Protein AF-A0A4Y2WTW5-F1 (afdb_monomer)

Mean predicted aligned error: 14.4 Å

Sequence (200 aa):
MDKQLNFRAHISQVKEKYNKAFRAQYSLICRNSSLNLNNKVLIYLAYLRPILTYASPIWAFTARSNLGSIQVLENNTLRMIANARWYHRNIDIRNALNLPSLPHFIQKLAKNFYGKLPDINNPELAKIPVYDHNDKQNPFSSLTVVMEDVEEAAERARLSANNDSAMGDIEPHTRPAVPGRTCEHRIEKVRLESEMSNPV

Nearest PDB structures (foldseek):
  5a6b-assembly1_A  TM=2.467E-01  e=9.495E+00  Streptococcus pneumoniae TIGR4

pLDDT: mean 74.69, std 19.69, range [35.78, 97.0]

Radius of gyration: 21.64 Å; Cα contacts (8 Å, |Δi|>4): 114; chains: 1; bounding box: 41×34×76 Å

Foldseek 3Di:
DPPVLQCPVVLVVLVVVLVVQCVVCVQCQALPRPDFLLVNVVCCVVPRLCSLQVCLLVCQLHDLVSVVVSLVVVLVSLCRSLVHDPPDDSVNSCVLNVHDRSLVVSVVVNCVVLVCLVVDPDPVSVPDDGDDLCPPSRSSNVVCVVVVVVVVVVVVVVVVVVPVPDDDDDDDDDDDDDDDDDPVVVSVVSVVVSVVPDDD

Secondary structure (DSSP, 8-state):
--TT---HHHHHHHHHHHHHHHHHTHHHHSTT--S-HHHHHHHIIIIIHHHHHTTTTTTTTS-HHHHHHHHHHHHHHHHHHTT--TTS-HHHHHHHTT---HHHHHHHHHHHHHHTSTTS--TTGGGSPP--TT-TT-TTHHHHHHHHHHHHHHHHHHHHHHHTT----------PPPS---HHHHHHHHHHHHHTT---

Structure (mmCIF, N/CA/C/O backbone):
data_AF-A0A4Y2WTW5-F1
#
_entry.id   AF-A0A4Y2WTW5-F1
#
loop_
_atom_site.group_PDB
_atom_site.id
_atom_site.type_symbol
_atom_site.label_atom_id
_atom_site.label_alt_id
_atom_site.label_comp_id
_atom_site.label_asym_id
_atom_site.label_entity_id
_atom_site.label_seq_id
_atom_site.pdbx_PDB_ins_code
_atom_site.Cartn_x
_atom_site.Cartn_y
_atom_site.Cartn_z
_atom_site.occupancy
_atom_site.B_iso_or_equiv
_atom_site.auth_seq_id
_atom_site.auth_comp_id
_atom_site.auth_asym_id
_atom_site.auth_atom_id
_atom_site.pdbx_PDB_model_num
ATOM 1 N N . MET A 1 1 ? -5.990 8.809 23.681 1.00 51.88 1 MET A N 1
ATOM 2 C CA . MET A 1 1 ? -6.755 8.106 22.628 1.00 51.88 1 MET A CA 1
ATOM 3 C C . MET A 1 1 ? -7.265 9.134 21.628 1.00 51.88 1 MET A C 1
ATOM 5 O O . MET A 1 1 ? -7.566 10.250 22.038 1.00 51.88 1 MET A O 1
ATOM 9 N N . ASP A 1 2 ? -7.265 8.804 20.336 1.00 56.50 2 ASP A N 1
ATOM 10 C CA . ASP A 1 2 ? -7.634 9.724 19.250 1.00 56.50 2 ASP A CA 1
ATOM 11 C C . ASP A 1 2 ? -9.153 9.981 19.288 1.00 56.50 2 ASP A C 1
ATOM 13 O O . ASP A 1 2 ? -9.936 9.065 19.051 1.00 56.50 2 ASP A O 1
ATOM 17 N N . LYS A 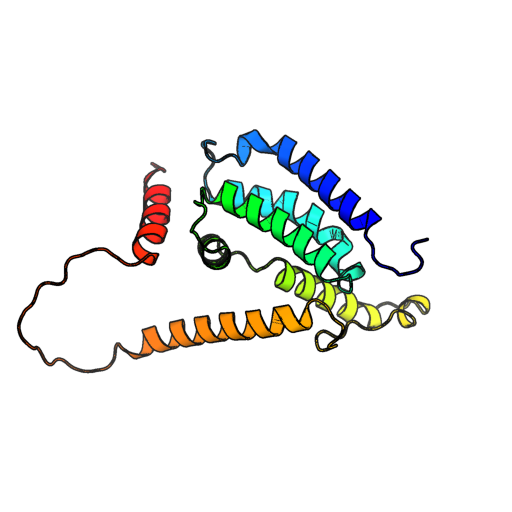1 3 ? -9.581 11.201 19.651 1.00 58.44 3 LYS A N 1
ATOM 18 C CA . LYS A 1 3 ? -10.994 11.519 19.964 1.00 58.44 3 LYS A CA 1
ATOM 19 C C . LYS A 1 3 ? -11.946 11.362 18.774 1.00 58.44 3 LYS A C 1
ATOM 21 O O . LYS A 1 3 ? -13.144 11.235 18.975 1.00 58.44 3 LYS A O 1
ATOM 26 N N . GLN A 1 4 ? -11.414 11.400 17.554 1.00 64.19 4 GLN A N 1
ATOM 27 C CA . GLN A 1 4 ? -12.187 11.347 16.310 1.00 64.19 4 GLN A CA 1
ATOM 28 C C . GL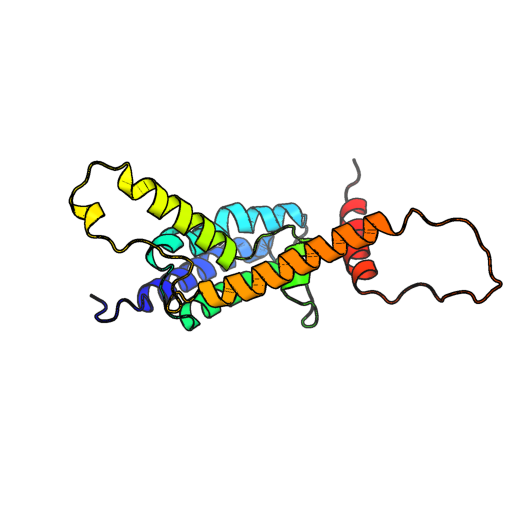N A 1 4 ? -11.940 10.063 15.507 1.00 64.19 4 GLN A C 1
ATOM 30 O O . GLN A 1 4 ? -12.389 9.972 14.372 1.00 64.19 4 GLN A O 1
ATOM 35 N N . LEU A 1 5 ? -11.198 9.094 16.065 1.00 68.00 5 LEU A N 1
ATOM 36 C CA . LEU A 1 5 ? -10.884 7.821 15.406 1.00 68.00 5 LEU A CA 1
ATOM 37 C C . LEU A 1 5 ? -10.348 7.997 13.966 1.00 68.00 5 LEU A C 1
ATOM 39 O O . LEU A 1 5 ? -10.605 7.196 13.075 1.00 68.00 5 LEU A O 1
ATOM 43 N N . ASN A 1 6 ? -9.579 9.063 13.722 1.00 72.19 6 ASN A N 1
ATOM 44 C CA . ASN A 1 6 ? -9.061 9.380 12.389 1.00 72.19 6 ASN A CA 1
ATOM 45 C C . ASN A 1 6 ? -7.858 8.506 12.001 1.00 72.19 6 ASN A C 1
ATOM 47 O O . ASN A 1 6 ? -7.392 8.579 10.865 1.00 72.19 6 ASN A O 1
ATOM 51 N N . PHE A 1 7 ? -7.313 7.724 12.942 1.00 80.38 7 PHE A N 1
ATOM 52 C CA . PHE A 1 7 ? -6.151 6.842 12.780 1.00 80.38 7 PHE A CA 1
ATOM 53 C C . PHE A 1 7 ? -4.907 7.527 12.183 1.00 80.38 7 PHE A C 1
ATOM 55 O O . PHE A 1 7 ? -3.978 6.853 11.744 1.00 80.38 7 PHE A O 1
ATOM 62 N N . ARG A 1 8 ? -4.825 8.865 12.191 1.00 85.12 8 ARG A N 1
ATOM 63 C CA . ARG A 1 8 ? -3.779 9.615 11.473 1.00 85.12 8 ARG A CA 1
ATOM 64 C C . ARG A 1 8 ? -2.379 9.241 11.952 1.00 85.12 8 ARG A C 1
ATOM 66 O O . ARG A 1 8 ? -1.490 9.003 11.140 1.00 85.12 8 ARG A O 1
ATOM 73 N N . ALA A 1 9 ? -2.194 9.154 13.269 1.00 88.00 9 ALA A N 1
ATOM 74 C CA . ALA A 1 9 ? -0.926 8.743 13.867 1.00 88.00 9 ALA A CA 1
ATOM 75 C C . ALA A 1 9 ? -0.546 7.308 13.466 1.00 88.00 9 ALA A C 1
ATOM 77 O O . ALA A 1 9 ? 0.601 7.054 13.103 1.00 88.00 9 ALA A O 1
ATOM 78 N N . HIS A 1 10 ? -1.519 6.393 13.462 1.00 87.62 10 HIS A N 1
ATOM 79 C CA . HIS A 1 10 ? -1.309 5.010 13.046 1.00 87.62 10 HIS A CA 1
ATOM 80 C C . HIS A 1 10 ? -0.913 4.917 11.568 1.00 87.62 10 HIS A C 1
ATOM 82 O O . HIS A 1 10 ? 0.082 4.277 11.239 1.00 87.62 10 HIS A O 1
ATOM 88 N N . ILE A 1 11 ? -1.627 5.612 10.679 1.00 89.06 11 ILE A N 1
ATOM 89 C CA . ILE A 1 11 ? -1.305 5.632 9.250 1.00 89.06 11 ILE A CA 1
ATOM 90 C C . ILE A 1 11 ? 0.089 6.217 9.015 1.00 89.06 11 ILE A C 1
ATOM 92 O O . ILE A 1 11 ? 0.867 5.642 8.258 1.00 89.06 11 ILE A O 1
ATOM 96 N N . SER A 1 12 ? 0.464 7.297 9.704 1.00 91.38 12 SER A N 1
ATOM 97 C CA . SER A 1 12 ? 1.829 7.832 9.632 1.00 91.38 12 SER A CA 1
ATOM 98 C C . SER A 1 12 ? 2.886 6.794 10.026 1.00 91.38 12 SER A C 1
ATOM 100 O O . SER A 1 12 ? 3.865 6.628 9.300 1.00 91.38 12 SER A O 1
ATOM 102 N N . GLN A 1 13 ? 2.664 6.040 11.107 1.00 92.31 13 GLN A N 1
ATOM 103 C CA . GLN A 1 13 ? 3.568 4.961 11.523 1.00 92.31 13 GLN A CA 1
ATOM 104 C C . GLN A 1 13 ? 3.638 3.827 10.491 1.00 92.31 13 GLN A C 1
ATOM 106 O O . GLN A 1 13 ? 4.722 3.316 10.211 1.00 92.31 13 GLN A O 1
ATOM 111 N N . VAL A 1 14 ? 2.506 3.435 9.896 1.00 92.62 14 VAL A N 1
ATOM 112 C CA . VAL A 1 14 ? 2.464 2.429 8.820 1.00 92.62 14 VAL A CA 1
ATOM 113 C C . VAL A 1 14 ? 3.291 2.893 7.622 1.00 92.62 14 VAL A C 1
ATOM 115 O O . VAL A 1 14 ? 4.116 2.135 7.115 1.00 92.62 14 VAL A O 1
ATOM 118 N N . LYS A 1 15 ? 3.139 4.155 7.208 1.00 94.06 15 LYS A N 1
ATOM 119 C CA . LYS A 1 15 ? 3.912 4.745 6.106 1.00 94.06 15 LYS A CA 1
ATOM 120 C C . LYS A 1 15 ? 5.408 4.778 6.411 1.00 94.06 15 LYS A C 1
ATOM 122 O O . LYS A 1 15 ? 6.220 4.505 5.532 1.00 94.06 15 LYS A O 1
ATOM 127 N N . GLU A 1 16 ? 5.789 5.116 7.637 1.00 95.81 16 GLU A N 1
ATOM 128 C CA . GLU A 1 16 ? 7.191 5.127 8.055 1.00 95.81 16 GLU A CA 1
ATOM 129 C C . GLU A 1 16 ? 7.801 3.720 8.024 1.00 95.81 16 GLU A C 1
ATOM 131 O O . GLU A 1 16 ? 8.845 3.513 7.400 1.00 95.81 16 GLU A O 1
ATOM 136 N N . LYS A 1 17 ? 7.108 2.736 8.612 1.00 96.06 17 LYS A N 1
ATOM 137 C CA . LYS A 1 17 ? 7.510 1.322 8.572 1.00 96.06 17 LYS A CA 1
ATOM 138 C C . LYS A 1 17 ? 7.639 0.821 7.139 1.00 96.06 17 LYS A C 1
ATOM 140 O O . LYS A 1 17 ? 8.644 0.198 6.803 1.00 96.06 17 LYS A O 1
ATOM 145 N N . TYR A 1 18 ? 6.666 1.149 6.292 1.00 96.38 18 TYR A N 1
ATOM 146 C CA . TYR A 1 18 ? 6.695 0.823 4.873 1.00 96.38 18 TYR A CA 1
ATOM 147 C C . TYR A 1 18 ? 7.920 1.414 4.183 1.00 96.38 18 TYR A C 1
ATOM 149 O O . TYR A 1 18 ? 8.655 0.692 3.526 1.00 96.38 18 TYR A O 1
ATOM 157 N N . ASN A 1 19 ? 8.187 2.709 4.363 1.00 95.75 19 ASN A N 1
ATOM 158 C CA . ASN A 1 19 ? 9.332 3.363 3.735 1.00 95.75 19 ASN A CA 1
ATOM 159 C C . ASN A 1 19 ? 10.666 2.783 4.215 1.00 95.75 19 ASN A C 1
ATOM 161 O O . ASN A 1 19 ? 11.596 2.660 3.422 1.00 95.75 19 ASN A O 1
ATOM 165 N N . LYS A 1 20 ? 10.773 2.405 5.493 1.00 97.00 20 LYS A N 1
ATOM 166 C CA . LYS A 1 20 ? 11.965 1.735 6.028 1.00 97.00 20 LYS A CA 1
ATOM 167 C C . LYS A 1 20 ? 12.167 0.360 5.384 1.00 97.00 20 LYS A C 1
ATOM 169 O O . LYS A 1 20 ? 13.262 0.075 4.906 1.00 97.00 20 LYS A O 1
ATOM 174 N N . ALA A 1 21 ? 11.111 -0.450 5.317 1.00 95.81 21 ALA A N 1
ATOM 175 C CA . ALA A 1 21 ? 11.129 -1.757 4.663 1.00 95.81 21 ALA A CA 1
ATOM 176 C C . ALA A 1 21 ? 11.434 -1.642 3.160 1.00 95.81 21 ALA A C 1
ATOM 178 O O . ALA A 1 21 ? 12.277 -2.361 2.632 1.00 95.81 21 ALA A O 1
ATOM 179 N N . PHE A 1 22 ? 10.808 -0.679 2.486 1.00 95.19 22 PHE A N 1
ATOM 180 C CA . PHE A 1 22 ? 11.024 -0.384 1.077 1.00 95.19 22 PHE A CA 1
ATOM 181 C C . PHE A 1 22 ? 12.480 0.013 0.797 1.00 95.19 22 PHE A C 1
ATOM 183 O O . PHE A 1 22 ? 13.095 -0.515 -0.124 1.00 95.19 22 PHE A O 1
ATOM 190 N N . ARG A 1 23 ? 13.065 0.891 1.624 1.00 94.88 23 ARG A N 1
ATOM 191 C CA . ARG A 1 23 ? 14.479 1.288 1.517 1.00 94.88 23 ARG A CA 1
ATOM 192 C C . ARG A 1 23 ? 15.432 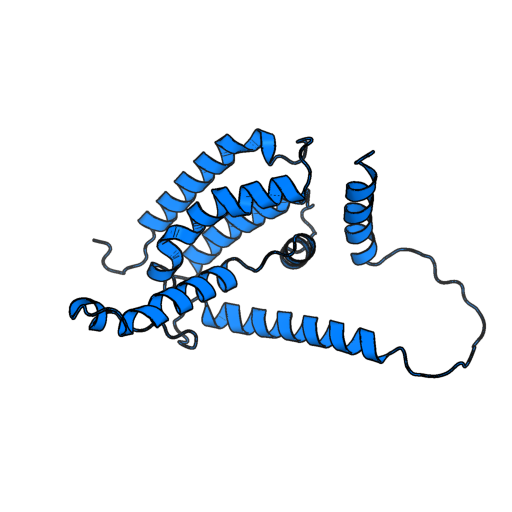0.112 1.709 1.00 94.88 23 ARG A C 1
ATOM 194 O O . ARG A 1 23 ? 16.411 0.020 0.979 1.00 94.88 23 ARG A O 1
ATOM 201 N N . ALA A 1 24 ? 15.134 -0.793 2.640 1.00 94.75 24 ALA A N 1
ATOM 202 C CA . ALA A 1 24 ? 15.942 -1.994 2.847 1.00 94.75 24 ALA A CA 1
ATOM 203 C C . ALA A 1 24 ? 15.941 -2.923 1.617 1.00 94.75 24 ALA A C 1
ATOM 205 O O . ALA A 1 24 ? 16.953 -3.545 1.322 1.00 94.75 24 ALA A O 1
ATOM 206 N N . GLN A 1 25 ? 14.830 -2.971 0.876 1.00 92.69 25 GLN A N 1
ATOM 207 C CA . GLN A 1 25 ? 14.675 -3.782 -0.340 1.00 92.69 25 GLN A CA 1
ATOM 208 C C . GLN A 1 25 ? 14.946 -2.997 -1.633 1.00 92.69 25 GLN A C 1
ATOM 210 O O . GLN A 1 25 ? 14.696 -3.492 -2.735 1.00 92.69 25 GLN A O 1
ATOM 215 N N . TYR A 1 26 ? 15.448 -1.763 -1.525 1.00 93.44 26 TYR A N 1
ATOM 216 C CA . TYR A 1 26 ? 15.555 -0.856 -2.665 1.00 93.44 26 TYR A CA 1
ATOM 217 C C . TYR A 1 26 ? 16.446 -1.417 -3.774 1.00 93.44 26 TYR A C 1
ATOM 219 O O . TYR A 1 26 ? 16.089 -1.319 -4.943 1.00 93.44 26 TYR A O 1
ATOM 227 N N . SER A 1 27 ? 17.564 -2.058 -3.425 1.00 92.88 27 SER A N 1
ATOM 228 C CA . SER A 1 27 ? 18.487 -2.675 -4.389 1.00 92.88 27 SER A CA 1
ATOM 229 C C . SER A 1 27 ? 17.838 -3.777 -5.233 1.00 92.88 27 SER A C 1
ATOM 231 O O . SER A 1 27 ? 18.224 -3.962 -6.383 1.00 92.88 27 SER A O 1
ATOM 233 N N . LEU A 1 28 ? 16.840 -4.483 -4.693 1.00 92.75 28 LEU A N 1
ATOM 234 C CA . LEU A 1 28 ? 16.135 -5.564 -5.385 1.00 92.75 28 LEU A CA 1
ATOM 235 C C . LEU A 1 28 ? 14.955 -5.048 -6.210 1.00 92.75 28 LEU A C 1
ATOM 237 O O . LEU A 1 28 ? 14.671 -5.577 -7.283 1.00 92.75 28 LEU A O 1
ATOM 241 N N . ILE A 1 29 ? 14.270 -4.012 -5.727 1.00 91.44 29 ILE A N 1
ATOM 242 C CA . ILE A 1 29 ? 13.056 -3.474 -6.359 1.00 91.44 29 ILE A CA 1
ATOM 243 C C . ILE A 1 29 ? 13.375 -2.391 -7.396 1.00 91.44 29 ILE A C 1
ATOM 245 O O . ILE A 1 29 ? 12.541 -2.096 -8.255 1.00 91.44 29 ILE A O 1
ATOM 249 N N . CYS A 1 30 ? 14.560 -1.780 -7.334 1.00 90.25 30 CYS A N 1
ATOM 250 C CA . CYS A 1 30 ? 14.899 -0.674 -8.214 1.00 90.25 30 CYS A CA 1
ATOM 251 C C . CYS A 1 30 ? 14.784 -1.052 -9.699 1.00 90.25 30 CYS A C 1
ATOM 253 O O . CYS A 1 30 ? 14.882 -2.209 -10.122 1.00 90.25 30 CYS A O 1
ATOM 255 N N . ARG A 1 31 ? 14.593 -0.015 -10.512 1.00 87.00 31 ARG A N 1
ATOM 256 C CA . ARG A 1 31 ? 14.429 -0.117 -11.963 1.00 87.00 31 ARG A CA 1
ATOM 257 C C . ARG A 1 31 ? 15.562 -0.888 -12.646 1.00 87.00 31 ARG A C 1
ATOM 259 O O . ARG A 1 31 ? 15.301 -1.630 -13.582 1.00 87.00 31 ARG A O 1
ATOM 266 N N . ASN A 1 32 ? 16.784 -0.719 -12.145 1.00 85.19 32 ASN A N 1
ATOM 267 C CA . ASN A 1 32 ? 17.999 -1.273 -12.735 1.00 85.19 32 ASN A CA 1
ATOM 268 C C . ASN A 1 32 ? 18.406 -2.616 -12.111 1.00 85.19 32 ASN A C 1
ATOM 270 O O . ASN A 1 32 ? 19.470 -3.130 -12.443 1.00 85.19 32 ASN A O 1
ATOM 274 N N . SER A 1 33 ? 17.615 -3.174 -11.188 1.00 91.31 33 SER A N 1
ATOM 275 C CA . SER A 1 33 ? 17.930 -4.490 -10.637 1.00 91.31 33 SER A CA 1
ATOM 276 C C . SER A 1 33 ? 17.722 -5.568 -11.701 1.00 91.31 33 SER A C 1
ATOM 278 O O . SER A 1 33 ? 16.724 -5.543 -12.428 1.00 91.31 33 SER A O 1
ATOM 280 N N . SER A 1 34 ? 18.650 -6.527 -11.755 1.00 90.44 34 SER A N 1
ATOM 281 C CA . SER A 1 34 ? 18.629 -7.684 -12.665 1.00 90.44 34 SER A CA 1
ATOM 282 C C . SER A 1 34 ? 17.539 -8.711 -12.336 1.00 90.44 34 SER A C 1
ATOM 284 O O . SER A 1 34 ? 17.397 -9.716 -13.025 1.00 90.44 34 SER A O 1
ATOM 286 N N . LEU A 1 35 ? 16.768 -8.481 -11.271 1.00 92.56 35 LEU A N 1
ATOM 287 C CA . LEU A 1 35 ? 15.714 -9.380 -10.830 1.00 92.56 35 LEU A CA 1
ATOM 288 C C . LEU A 1 35 ? 14.551 -9.383 -11.837 1.00 92.56 35 LEU A C 1
ATOM 290 O O . LEU A 1 35 ? 14.128 -8.325 -12.301 1.00 92.56 35 LEU A O 1
ATOM 294 N N . ASN A 1 36 ? 13.988 -10.558 -12.125 1.00 92.69 36 ASN A N 1
ATOM 295 C CA . ASN A 1 36 ? 12.801 -10.672 -12.975 1.00 92.69 36 ASN A CA 1
ATOM 296 C C . ASN A 1 36 ? 11.613 -9.881 -12.382 1.00 92.69 36 ASN A C 1
ATOM 298 O O . ASN A 1 36 ? 11.447 -9.808 -11.159 1.00 92.69 36 ASN A O 1
ATOM 302 N N . LEU A 1 37 ? 10.770 -9.315 -13.251 1.00 92.81 37 LEU A N 1
ATOM 303 C CA . LEU A 1 37 ? 9.554 -8.586 -12.885 1.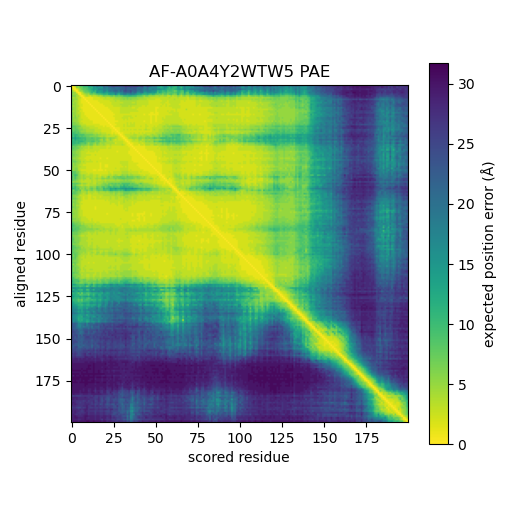00 92.81 37 LEU A CA 1
ATOM 304 C C . LEU A 1 37 ? 8.670 -9.365 -11.897 1.00 92.81 37 LEU A C 1
ATOM 306 O O . LEU A 1 37 ? 8.260 -8.806 -10.881 1.00 92.81 37 LEU A O 1
ATOM 310 N N . ASN A 1 38 ? 8.443 -10.658 -12.138 1.00 93.81 38 ASN A N 1
ATOM 311 C CA . ASN A 1 38 ? 7.608 -11.508 -11.283 1.00 93.81 38 ASN A CA 1
ATOM 312 C C . ASN A 1 38 ? 8.171 -11.627 -9.862 1.00 93.81 38 ASN A C 1
ATOM 314 O O . ASN A 1 38 ? 7.432 -11.541 -8.884 1.00 93.81 38 ASN A O 1
ATOM 318 N N . ASN A 1 39 ? 9.494 -11.727 -9.729 1.00 94.62 39 ASN A N 1
ATOM 319 C CA . ASN A 1 39 ? 10.156 -11.789 -8.428 1.00 94.62 39 ASN A CA 1
ATOM 320 C C . ASN A 1 39 ? 10.074 -10.441 -7.694 1.00 94.62 39 ASN A C 1
ATOM 322 O O . ASN A 1 39 ? 9.870 -10.411 -6.481 1.00 94.62 39 ASN A O 1
ATOM 326 N N . LYS A 1 40 ? 10.158 -9.311 -8.412 1.00 94.94 40 LYS A N 1
ATOM 327 C CA . LYS A 1 40 ? 9.931 -7.978 -7.820 1.00 94.94 40 LYS A CA 1
ATOM 328 C C . LYS A 1 40 ? 8.490 -7.828 -7.319 1.00 94.94 40 LYS A C 1
ATOM 330 O O . LYS A 1 40 ? 8.272 -7.325 -6.215 1.00 94.94 40 LYS A O 1
ATOM 335 N N . VAL A 1 41 ? 7.512 -8.289 -8.103 1.00 95.69 41 VAL A N 1
ATOM 336 C CA . VAL A 1 41 ? 6.096 -8.326 -7.699 1.00 95.69 41 VAL A CA 1
ATOM 337 C C . VAL A 1 41 ? 5.908 -9.224 -6.477 1.00 95.69 41 VAL A C 1
ATOM 339 O O . VAL A 1 41 ? 5.207 -8.833 -5.544 1.00 95.69 41 VAL A O 1
ATOM 342 N N . LEU A 1 42 ? 6.577 -10.377 -6.430 1.00 95.44 42 LEU A N 1
ATOM 343 C CA . LEU A 1 42 ? 6.520 -11.295 -5.297 1.00 95.44 42 LEU A CA 1
ATOM 344 C C . LEU A 1 42 ? 7.046 -10.651 -4.009 1.00 95.44 42 LEU A C 1
ATOM 346 O O . LEU A 1 42 ? 6.385 -10.746 -2.979 1.00 95.44 42 LEU A O 1
ATOM 350 N N . ILE A 1 43 ? 8.173 -9.932 -4.062 1.00 95.50 43 ILE A N 1
ATOM 351 C CA . ILE A 1 43 ? 8.689 -9.170 -2.909 1.00 95.50 43 ILE A CA 1
ATOM 352 C C . ILE A 1 43 ? 7.637 -8.169 -2.421 1.00 95.50 43 ILE A C 1
ATOM 354 O O . ILE A 1 43 ? 7.380 -8.050 -1.220 1.00 95.50 43 ILE A O 1
ATOM 358 N N . TYR A 1 44 ? 6.994 -7.458 -3.347 1.00 95.50 44 TYR A N 1
ATOM 359 C CA . TYR A 1 44 ? 5.938 -6.524 -2.988 1.00 95.50 44 TYR A CA 1
ATOM 360 C C . TYR A 1 44 ? 4.746 -7.227 -2.320 1.00 95.50 44 TYR A C 1
ATOM 362 O O . TYR A 1 44 ? 4.318 -6.800 -1.249 1.00 95.50 44 TYR A O 1
ATOM 370 N N . LEU A 1 45 ? 4.242 -8.315 -2.904 1.00 94.94 45 LEU A N 1
ATOM 371 C CA . LEU A 1 45 ? 3.096 -9.064 -2.386 1.00 94.94 45 LEU A CA 1
ATOM 372 C C . LEU A 1 45 ? 3.371 -9.721 -1.031 1.00 94.94 45 LEU A C 1
ATOM 374 O O . LEU A 1 45 ? 2.517 -9.664 -0.150 1.00 94.94 45 LEU A O 1
ATOM 378 N N . ALA A 1 46 ? 4.540 -10.336 -0.870 1.00 95.19 46 ALA A N 1
ATOM 379 C CA . ALA A 1 46 ? 4.876 -11.132 0.305 1.00 95.19 46 ALA A CA 1
ATOM 380 C C . ALA A 1 46 ? 5.362 -10.283 1.485 1.00 95.19 46 ALA A C 1
ATOM 382 O O . ALA A 1 46 ? 5.133 -10.652 2.633 1.00 95.19 46 ALA A O 1
ATOM 383 N N . TYR A 1 47 ? 6.030 -9.154 1.224 1.00 94.81 47 TYR A N 1
ATOM 384 C CA . TYR A 1 47 ? 6.697 -8.383 2.275 1.00 94.81 47 TYR A CA 1
ATOM 385 C C . TYR A 1 47 ? 6.128 -6.976 2.458 1.00 94.81 47 TYR A C 1
ATOM 387 O O . TYR A 1 47 ? 5.783 -6.580 3.570 1.00 94.81 47 TYR A O 1
ATOM 395 N N . LEU A 1 48 ? 5.991 -6.207 1.376 1.00 95.19 48 LEU A N 1
ATOM 396 C CA . LEU A 1 48 ? 5.602 -4.797 1.471 1.00 95.19 48 LEU A CA 1
ATOM 397 C C . LEU A 1 48 ? 4.093 -4.601 1.648 1.00 95.19 48 LEU A C 1
ATOM 399 O O . LEU A 1 48 ? 3.665 -3.779 2.461 1.00 95.19 48 LEU A O 1
ATOM 403 N N . ARG A 1 49 ? 3.277 -5.351 0.903 1.00 94.62 49 ARG A N 1
ATOM 404 C CA . ARG A 1 49 ? 1.815 -5.260 0.956 1.00 94.62 49 ARG A CA 1
ATOM 405 C C . ARG A 1 49 ? 1.268 -5.583 2.354 1.00 94.62 49 ARG A C 1
ATOM 407 O O . ARG A 1 49 ? 0.491 -4.762 2.837 1.00 94.62 49 ARG A O 1
ATOM 414 N N . PRO A 1 50 ? 1.718 -6.636 3.069 1.00 94.50 50 PRO A N 1
ATOM 415 C CA . PRO A 1 50 ? 1.278 -6.904 4.438 1.00 94.50 50 PRO A CA 1
ATOM 416 C C . PRO A 1 50 ? 1.531 -5.748 5.408 1.00 94.50 50 PRO A C 1
ATOM 418 O O . PRO A 1 50 ? 0.693 -5.487 6.265 1.00 94.50 50 PRO A O 1
ATOM 421 N N . ILE A 1 51 ? 2.631 -5.000 5.250 1.00 94.44 51 ILE A N 1
ATOM 422 C CA . ILE A 1 51 ? 2.908 -3.817 6.081 1.00 94.44 51 ILE A CA 1
ATOM 423 C C . ILE A 1 51 ? 1.823 -2.754 5.879 1.00 94.44 51 ILE A C 1
ATOM 425 O O . ILE A 1 51 ? 1.380 -2.141 6.849 1.00 94.44 51 ILE A 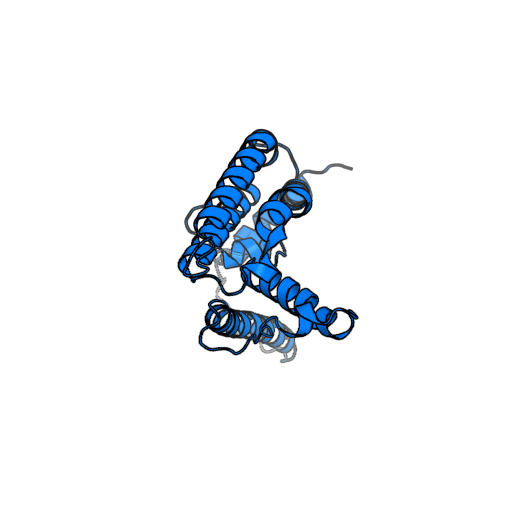O 1
ATOM 429 N N . LEU A 1 52 ? 1.372 -2.556 4.635 1.00 91.19 52 LEU A N 1
ATOM 430 C CA . LEU A 1 52 ? 0.287 -1.626 4.324 1.00 91.19 52 LEU A CA 1
ATOM 431 C C . LEU A 1 52 ? -1.086 -2.153 4.734 1.00 91.19 52 LEU A C 1
ATOM 433 O O . LEU A 1 52 ? -1.956 -1.339 5.004 1.00 91.19 52 LEU A O 1
ATOM 437 N N . THR A 1 53 ? -1.315 -3.469 4.745 1.00 91.25 53 THR A N 1
ATOM 438 C CA . THR A 1 53 ? -2.668 -4.042 4.873 1.00 91.25 53 THR A CA 1
ATOM 439 C C . THR A 1 53 ? -2.958 -4.696 6.220 1.00 91.25 53 THR A C 1
ATOM 441 O O . THR A 1 53 ? -4.111 -5.041 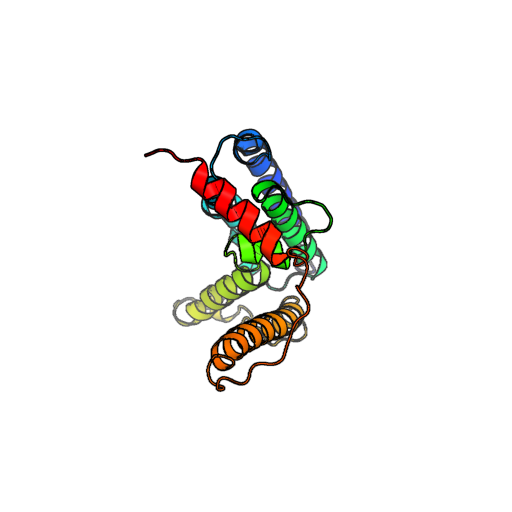6.467 1.00 91.25 53 THR A O 1
ATOM 444 N N . TYR A 1 54 ? -1.966 -4.848 7.103 1.00 88.31 54 TYR A N 1
ATOM 445 C CA . TYR A 1 54 ? -2.085 -5.592 8.365 1.00 88.31 54 TYR A CA 1
ATOM 446 C C . TYR A 1 54 ? -3.296 -5.180 9.215 1.00 88.31 54 TYR A C 1
ATOM 448 O O . TYR A 1 54 ? -4.094 -6.023 9.608 1.00 88.31 54 TYR A O 1
ATOM 456 N N . ALA A 1 55 ? -3.464 -3.881 9.465 1.00 84.38 55 ALA A N 1
ATOM 457 C CA . ALA A 1 55 ? -4.568 -3.365 10.278 1.00 84.38 55 ALA A CA 1
ATOM 458 C C . ALA A 1 55 ? -5.754 -2.860 9.435 1.00 84.38 55 ALA A C 1
ATOM 460 O O . ALA A 1 55 ? -6.655 -2.213 9.965 1.00 84.38 55 ALA A O 1
ATOM 461 N N . SER A 1 56 ? -5.752 -3.130 8.125 1.00 86.06 56 SER A N 1
ATOM 462 C CA . SER A 1 56 ? -6.686 -2.505 7.184 1.00 86.06 56 SER A CA 1
ATOM 463 C C . SER A 1 56 ? -8.172 -2.730 7.458 1.00 86.06 56 SER A C 1
ATOM 465 O O . SER A 1 56 ? -8.905 -1.767 7.256 1.00 86.06 56 SER A O 1
ATOM 467 N N . PRO A 1 57 ? -8.642 -3.879 7.993 1.00 85.00 57 PRO A N 1
ATOM 468 C CA . PRO A 1 57 ? -10.045 -4.015 8.389 1.00 85.00 57 PRO A CA 1
ATOM 469 C C . PRO A 1 57 ? -10.472 -2.996 9.452 1.00 85.00 57 PRO A C 1
ATOM 471 O O . PRO A 1 57 ? -11.578 -2.476 9.391 1.00 85.00 57 PRO A O 1
ATOM 474 N N . ILE A 1 58 ? -9.578 -2.664 10.390 1.00 83.94 58 ILE A N 1
ATOM 475 C CA . ILE A 1 58 ? -9.869 -1.779 11.528 1.00 83.94 58 ILE A CA 1
ATOM 476 C C . ILE A 1 58 ? -9.994 -0.328 11.064 1.00 83.94 58 ILE A C 1
ATOM 478 O O . ILE A 1 58 ? -10.908 0.388 11.461 1.00 83.94 58 ILE A O 1
ATOM 482 N N . TRP A 1 59 ? -9.074 0.114 10.206 1.00 81.81 59 TRP A N 1
ATOM 483 C CA . TRP A 1 59 ? -9.100 1.462 9.641 1.00 81.81 59 TRP A CA 1
ATOM 484 C C . TRP A 1 59 ? -9.800 1.523 8.280 1.00 81.81 59 TRP A C 1
ATOM 486 O O . TRP A 1 59 ? -9.665 2.518 7.562 1.00 81.81 59 TRP A O 1
ATOM 496 N N . ALA A 1 60 ? -10.603 0.511 7.935 1.00 80.19 60 ALA A N 1
ATOM 497 C CA . ALA A 1 60 ? -11.344 0.492 6.681 1.00 80.19 60 ALA A CA 1
ATOM 498 C C . ALA A 1 60 ? -12.341 1.669 6.580 1.00 80.19 60 ALA A C 1
ATOM 500 O O . ALA A 1 60 ? -12.659 2.136 5.495 1.00 80.19 60 ALA A O 1
ATOM 501 N N . PHE A 1 61 ? -12.782 2.222 7.709 1.00 73.19 61 PHE A N 1
ATOM 502 C CA . PHE A 1 61 ? -13.673 3.386 7.753 1.00 73.19 61 PHE A CA 1
ATOM 503 C C . PHE A 1 61 ? -12.937 4.736 7.840 1.00 73.19 61 PHE A C 1
ATOM 505 O O . PHE A 1 61 ? -13.556 5.770 8.074 1.00 73.19 61 PHE A O 1
ATOM 512 N N . THR A 1 62 ? -11.607 4.760 7.698 1.00 75.44 62 THR A N 1
ATOM 513 C CA . THR A 1 62 ? -10.825 6.004 7.835 1.00 75.44 62 THR A CA 1
ATOM 514 C C . THR A 1 62 ? -11.073 7.020 6.740 1.00 75.44 62 THR A C 1
ATOM 516 O O . THR A 1 62 ? -11.215 6.664 5.581 1.00 75.44 62 THR A O 1
ATOM 519 N N . ALA A 1 63 ? -10.940 8.306 7.075 1.00 75.69 63 ALA A N 1
ATOM 520 C CA . ALA A 1 63 ? -10.990 9.410 6.118 1.00 75.69 63 ALA A CA 1
ATOM 521 C C . ALA A 1 63 ? -10.283 9.116 4.774 1.00 75.69 63 ALA A C 1
ATOM 523 O O . ALA A 1 63 ? -9.140 8.648 4.733 1.00 75.69 63 ALA A O 1
ATOM 524 N N . ARG A 1 64 ? -10.941 9.486 3.662 1.00 78.69 64 ARG A N 1
ATOM 525 C CA . ARG A 1 64 ? -10.462 9.262 2.278 1.00 78.69 64 ARG A CA 1
ATOM 526 C C . ARG A 1 64 ? -9.026 9.736 2.042 1.00 78.69 64 ARG A C 1
ATOM 528 O O . ARG A 1 64 ? -8.285 9.106 1.293 1.00 78.69 64 ARG A O 1
ATOM 535 N N . SER A 1 65 ? -8.618 10.826 2.688 1.00 80.44 65 SER A N 1
ATOM 536 C CA . SER A 1 65 ? -7.263 11.383 2.588 1.00 80.44 65 SER A CA 1
ATOM 537 C C . SER A 1 65 ? -6.185 10.413 3.084 1.00 80.44 65 SER A C 1
ATOM 539 O O . SER A 1 65 ? -5.133 10.278 2.453 1.00 80.44 65 SER A O 1
ATOM 541 N N . ASN A 1 66 ? -6.454 9.689 4.171 1.00 82.88 66 ASN A N 1
ATOM 542 C CA . ASN A 1 66 ? -5.531 8.701 4.719 1.00 82.88 66 ASN A CA 1
ATOM 543 C C . ASN A 1 66 ? -5.366 7.523 3.757 1.00 82.88 66 ASN A C 1
ATOM 545 O O . ASN A 1 66 ? -4.233 7.160 3.431 1.00 82.88 66 ASN A O 1
ATOM 549 N N . LEU A 1 67 ? -6.478 7.000 3.233 1.00 84.44 67 LEU A N 1
ATOM 550 C CA . LEU A 1 67 ? -6.481 5.934 2.230 1.00 84.44 67 LEU A CA 1
ATOM 551 C C . LEU A 1 67 ? -5.747 6.345 0.955 1.00 84.44 67 LEU A C 1
ATOM 553 O O . LEU A 1 67 ? -4.891 5.604 0.472 1.00 84.44 67 LEU A O 1
ATOM 557 N N . GLY A 1 68 ? -6.019 7.550 0.449 1.00 88.25 68 GLY A N 1
ATOM 558 C CA . GLY A 1 68 ? -5.332 8.102 -0.716 1.00 88.25 68 GLY A CA 1
ATOM 559 C C . GLY A 1 68 ? -3.818 8.151 -0.512 1.00 88.25 68 GLY A C 1
ATOM 560 O O . GLY A 1 68 ? -3.055 7.761 -1.393 1.00 88.25 68 GLY A O 1
ATOM 561 N N . SER A 1 69 ? -3.360 8.524 0.686 1.00 90.00 69 SER A N 1
ATOM 562 C CA . SER A 1 69 ? -1.927 8.564 0.990 1.00 90.00 69 SER A CA 1
ATOM 563 C C . SER A 1 69 ? -1.249 7.184 0.962 1.00 90.00 69 SER A C 1
ATOM 565 O O . SER A 1 69 ? -0.084 7.088 0.573 1.00 90.00 69 SER A O 1
ATOM 567 N N . ILE A 1 70 ? -1.966 6.117 1.327 1.00 91.19 70 ILE A N 1
ATOM 568 C CA . ILE A 1 70 ? -1.473 4.733 1.261 1.00 91.19 70 ILE A CA 1
ATOM 569 C C . ILE A 1 70 ? -1.483 4.238 -0.190 1.00 91.19 70 ILE A C 1
ATOM 571 O O . ILE A 1 70 ? -0.504 3.646 -0.646 1.00 91.19 70 ILE A O 1
ATOM 575 N N . GLN A 1 71 ? -2.544 4.536 -0.945 1.00 92.12 71 GLN A N 1
ATOM 576 C CA . GLN A 1 71 ? -2.621 4.207 -2.371 1.00 92.12 71 GLN A CA 1
ATOM 577 C C . GLN A 1 71 ? -1.479 4.853 -3.164 1.00 92.12 71 GLN A C 1
ATOM 579 O O . GLN A 1 71 ? -0.919 4.222 -4.055 1.00 92.12 71 GLN A O 1
ATOM 584 N N . VAL A 1 72 ? -1.090 6.089 -2.831 1.00 93.00 72 VAL A N 1
ATOM 585 C CA . VAL A 1 72 ? 0.065 6.759 -3.451 1.00 93.00 72 VAL A CA 1
ATOM 586 C C . VAL A 1 72 ? 1.364 5.977 -3.216 1.00 93.00 72 VAL A C 1
ATOM 588 O O . VAL A 1 72 ? 2.145 5.818 -4.153 1.00 93.00 72 VAL A O 1
ATOM 591 N N . LEU A 1 73 ? 1.590 5.436 -2.011 1.00 93.69 73 LEU A N 1
ATOM 592 C CA . LEU A 1 73 ? 2.776 4.614 -1.727 1.00 93.69 73 LEU A CA 1
ATOM 593 C C . LEU A 1 73 ? 2.796 3.319 -2.544 1.00 93.69 73 LEU A C 1
ATOM 595 O O . LEU A 1 73 ? 3.833 2.974 -3.118 1.00 93.69 73 LEU A O 1
ATOM 599 N N . GLU A 1 74 ? 1.655 2.632 -2.634 1.00 94.44 74 GLU A N 1
ATOM 600 C CA . GLU A 1 74 ? 1.519 1.459 -3.498 1.00 94.44 74 GLU A CA 1
ATOM 601 C C . GLU A 1 74 ? 1.800 1.833 -4.959 1.00 94.44 74 GLU A C 1
ATOM 603 O O . GLU A 1 74 ? 2.666 1.226 -5.584 1.00 94.44 74 GLU A O 1
ATOM 608 N N . ASN A 1 75 ? 1.125 2.857 -5.490 1.00 94.75 75 ASN A N 1
ATOM 609 C CA . ASN A 1 75 ? 1.267 3.297 -6.881 1.00 94.75 75 ASN A CA 1
ATOM 610 C C . ASN A 1 75 ? 2.727 3.593 -7.238 1.00 94.75 75 ASN A C 1
ATOM 612 O O . ASN A 1 75 ? 3.210 3.156 -8.281 1.00 94.75 75 ASN A O 1
ATOM 616 N N . ASN A 1 76 ? 3.446 4.299 -6.364 1.00 94.06 76 ASN A N 1
ATOM 617 C CA . ASN A 1 76 ? 4.861 4.607 -6.568 1.00 94.06 76 ASN A CA 1
ATOM 618 C C . ASN A 1 76 ? 5.725 3.342 -6.607 1.00 94.06 76 ASN A C 1
ATOM 620 O O . ASN A 1 76 ? 6.645 3.239 -7.418 1.00 94.06 76 ASN A O 1
ATOM 624 N N . THR A 1 77 ? 5.403 2.363 -5.765 1.00 94.75 77 THR A N 1
ATOM 625 C CA . THR A 1 77 ? 6.127 1.090 -5.701 1.00 94.7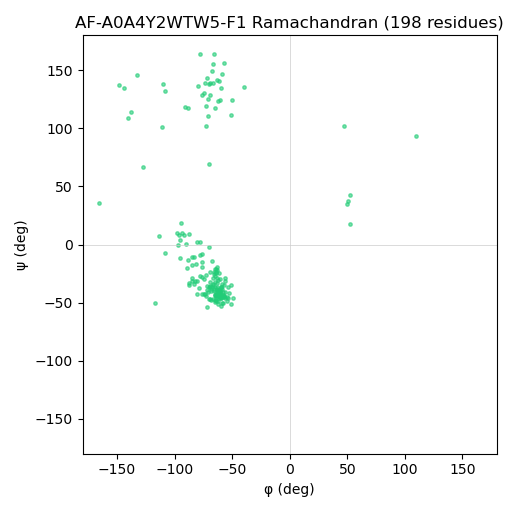5 77 THR A CA 1
ATOM 626 C C . THR A 1 77 ? 5.873 0.248 -6.948 1.00 94.75 77 THR A C 1
ATOM 628 O O . THR A 1 77 ? 6.825 -0.198 -7.584 1.00 94.75 77 THR A O 1
ATOM 631 N N . LEU A 1 78 ? 4.612 0.106 -7.367 1.00 94.94 78 LEU A N 1
ATOM 632 C CA . LEU A 1 78 ? 4.245 -0.622 -8.586 1.00 94.94 78 LEU A CA 1
ATOM 633 C C . LEU A 1 78 ? 4.852 0.022 -9.837 1.00 94.94 78 LEU A C 1
ATOM 635 O O . LEU A 1 78 ? 5.366 -0.675 -10.708 1.00 94.94 78 LEU A O 1
ATOM 639 N N . ARG A 1 79 ? 4.873 1.358 -9.900 1.00 94.81 79 ARG A N 1
ATOM 640 C CA . ARG A 1 79 ? 5.542 2.107 -10.974 1.00 94.81 79 ARG A CA 1
ATOM 641 C C . ARG A 1 79 ? 7.037 1.821 -11.052 1.00 94.81 79 ARG A C 1
ATOM 643 O O . ARG A 1 79 ? 7.591 1.788 -12.148 1.00 94.81 79 ARG A O 1
ATOM 650 N N . MET A 1 80 ? 7.691 1.642 -9.910 1.00 94.38 80 MET A N 1
ATOM 651 C CA . MET A 1 80 ? 9.115 1.327 -9.858 1.00 94.38 80 MET A CA 1
ATOM 652 C C . MET A 1 80 ? 9.395 -0.113 -10.283 1.00 94.38 80 MET A C 1
ATOM 654 O O . MET A 1 80 ? 10.286 -0.320 -11.104 1.00 94.38 80 MET A O 1
ATOM 658 N N . ILE A 1 81 ? 8.577 -1.063 -9.819 1.00 94.88 81 ILE A N 1
ATOM 659 C CA . ILE A 1 81 ? 8.635 -2.477 -10.214 1.00 94.88 81 ILE A CA 1
ATOM 660 C C . ILE A 1 81 ? 8.450 -2.632 -11.727 1.00 94.88 81 ILE A C 1
ATOM 662 O O . ILE A 1 81 ? 9.282 -3.248 -12.385 1.00 94.88 81 ILE A O 1
ATOM 666 N N . ALA A 1 82 ? 7.407 -2.013 -12.287 1.00 93.19 82 ALA A N 1
ATOM 667 C CA . ALA A 1 82 ? 7.074 -2.092 -13.709 1.00 93.19 82 ALA A CA 1
ATOM 668 C C . ALA A 1 82 ? 7.943 -1.198 -14.612 1.00 93.19 82 ALA A C 1
ATOM 670 O O . ALA A 1 82 ? 7.682 -1.108 -15.808 1.00 93.19 82 ALA A O 1
ATOM 671 N N . ASN A 1 83 ? 8.927 -0.472 -14.061 1.00 92.81 83 ASN A N 1
ATOM 672 C CA . ASN A 1 83 ? 9.712 0.516 -14.811 1.00 92.81 83 ASN A CA 1
ATOM 673 C C . ASN A 1 83 ? 8.825 1.525 -15.594 1.00 92.81 83 ASN A C 1
ATOM 675 O O . ASN A 1 83 ? 9.120 1.958 -16.710 1.00 92.81 83 ASN A O 1
ATOM 679 N N . ALA A 1 84 ? 7.697 1.928 -15.007 1.00 93.00 84 ALA A N 1
ATOM 680 C CA . ALA A 1 84 ? 6.696 2.721 -15.704 1.00 93.00 84 ALA A CA 1
ATOM 681 C C . ALA A 1 84 ? 7.073 4.214 -15.765 1.00 93.00 84 ALA A C 1
ATOM 683 O O . ALA A 1 84 ? 7.474 4.838 -14.777 1.00 93.00 84 ALA A O 1
ATOM 684 N N . ARG A 1 85 ? 6.881 4.835 -16.935 1.00 92.56 85 ARG A N 1
ATOM 685 C CA . ARG A 1 85 ? 7.012 6.297 -17.136 1.00 92.56 85 ARG A CA 1
ATOM 686 C C . ARG A 1 85 ? 5.800 7.077 -16.621 1.00 92.56 85 ARG A C 1
ATOM 688 O O . ARG A 1 85 ? 4.752 6.483 -16.385 1.00 92.56 85 ARG A O 1
ATOM 695 N N . TRP A 1 86 ? 5.925 8.393 -16.446 1.00 91.44 86 TRP A N 1
ATOM 696 C CA . TRP A 1 86 ? 4.906 9.271 -15.838 1.00 91.44 86 TRP A CA 1
ATOM 697 C C . TRP A 1 86 ? 3.530 9.229 -16.526 1.00 91.44 86 TRP A C 1
ATOM 699 O O . TRP A 1 86 ? 2.519 9.330 -15.847 1.00 91.44 86 TRP A O 1
ATOM 709 N N . TYR A 1 87 ? 3.484 8.991 -17.838 1.00 93.31 87 TYR A N 1
ATOM 710 C CA . TYR A 1 87 ? 2.238 8.956 -18.612 1.00 93.31 87 TYR A CA 1
ATOM 711 C C . TYR A 1 87 ? 1.492 7.611 -18.561 1.00 93.31 87 TYR A C 1
ATOM 713 O O . TYR A 1 87 ? 0.357 7.534 -19.019 1.00 93.31 87 TYR A O 1
ATOM 721 N N . HIS A 1 88 ? 2.099 6.538 -18.035 1.00 91.25 88 HIS A N 1
ATOM 722 C CA . HIS A 1 88 ? 1.386 5.266 -17.866 1.00 91.25 88 HIS A CA 1
ATOM 723 C C . HIS A 1 88 ? 0.322 5.415 -16.778 1.00 91.25 88 HIS A C 1
ATOM 725 O O . HIS A 1 88 ? 0.627 5.861 -15.664 1.00 91.25 88 HIS A O 1
ATOM 731 N N . ARG A 1 89 ? -0.922 5.036 -17.075 1.00 93.25 89 ARG A N 1
ATOM 732 C CA . ARG A 1 89 ? -1.998 5.116 -16.084 1.00 93.25 89 ARG A CA 1
ATOM 733 C C . ARG A 1 89 ? -1.789 4.033 -15.029 1.00 93.25 89 ARG A C 1
ATOM 735 O O . ARG A 1 89 ? -1.369 2.920 -15.334 1.00 93.25 89 ARG A O 1
ATOM 742 N N . ASN A 1 90 ? -2.106 4.346 -13.772 1.00 91.75 90 ASN A N 1
ATOM 743 C CA . ASN A 1 90 ? -1.925 3.398 -12.666 1.00 91.75 90 ASN A CA 1
ATOM 744 C C . ASN A 1 90 ? -2.806 2.144 -12.812 1.00 91.75 90 ASN A C 1
ATOM 746 O O . ASN A 1 90 ? -2.465 1.106 -12.253 1.00 91.75 90 ASN A O 1
ATOM 750 N N . ILE A 1 91 ? -3.924 2.238 -13.542 1.00 90.44 91 ILE A N 1
ATOM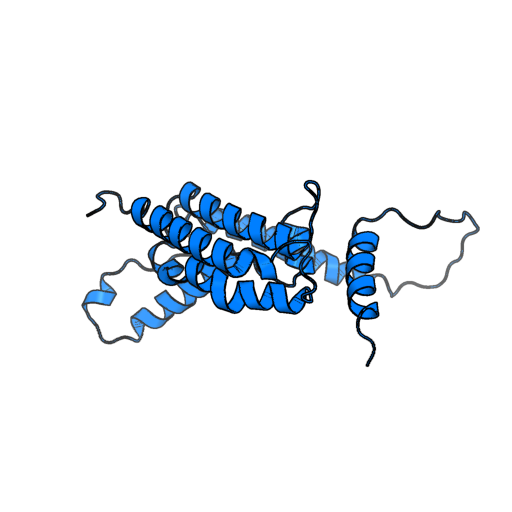 751 C CA . ILE A 1 91 ? -4.779 1.089 -13.863 1.00 90.44 91 ILE A CA 1
ATOM 752 C C . ILE A 1 91 ? -4.088 0.135 -14.844 1.00 90.44 91 ILE A C 1
ATOM 754 O O . ILE A 1 91 ? -3.988 -1.050 -14.556 1.00 90.44 91 ILE A O 1
ATOM 758 N N . ASP A 1 92 ? -3.491 0.661 -15.920 1.00 93.12 92 ASP A N 1
ATOM 759 C CA . ASP A 1 92 ? -2.779 -0.145 -16.919 1.00 93.12 92 ASP A CA 1
ATOM 760 C C . ASP A 1 92 ? -1.595 -0.889 -16.281 1.00 93.12 92 ASP A C 1
ATOM 762 O O . ASP A 1 92 ? -1.370 -2.063 -16.554 1.00 93.12 92 ASP A O 1
ATOM 766 N N . ILE A 1 93 ? -0.869 -0.227 -15.369 1.00 94.25 93 ILE A N 1
ATOM 767 C CA . ILE A 1 93 ? 0.245 -0.841 -14.628 1.00 94.25 93 ILE A CA 1
ATOM 768 C C . ILE A 1 93 ? -0.249 -1.997 -13.754 1.00 94.25 93 ILE A C 1
ATOM 770 O O . ILE A 1 93 ? 0.388 -3.043 -13.712 1.00 94.25 93 ILE A O 1
ATOM 774 N N . ARG A 1 94 ? -1.371 -1.830 -13.046 1.00 93.44 94 ARG A N 1
ATOM 775 C CA . ARG A 1 94 ? -1.933 -2.903 -12.211 1.00 93.44 94 ARG A CA 1
ATOM 776 C C . ARG A 1 94 ? -2.396 -4.087 -13.045 1.00 93.44 94 ARG A C 1
ATOM 778 O O . ARG A 1 94 ? -2.083 -5.216 -12.681 1.00 93.44 94 ARG A O 1
ATOM 785 N N . ASN A 1 95 ? -3.072 -3.812 -14.157 1.00 91.81 95 ASN A N 1
ATOM 786 C CA . ASN A 1 95 ? -3.542 -4.835 -15.084 1.00 91.81 95 ASN A CA 1
ATOM 787 C C . ASN A 1 95 ? -2.362 -5.619 -15.668 1.00 91.81 95 ASN A C 1
ATOM 789 O O . ASN A 1 95 ? -2.379 -6.841 -15.644 1.00 91.81 95 ASN A O 1
ATOM 793 N N . ALA A 1 96 ? -1.292 -4.934 -16.085 1.00 91.19 96 ALA A N 1
ATOM 794 C CA . ALA A 1 96 ? -0.081 -5.582 -16.590 1.00 91.19 96 ALA A CA 1
ATOM 795 C C . ALA A 1 96 ? 0.622 -6.468 -15.542 1.00 91.19 96 ALA A C 1
ATOM 797 O O . ALA A 1 96 ? 1.250 -7.460 -15.896 1.00 91.19 96 ALA A O 1
ATOM 798 N N . LEU A 1 97 ? 0.525 -6.119 -14.254 1.00 92.12 97 LEU A N 1
ATOM 799 C CA . LEU A 1 97 ? 1.075 -6.912 -13.148 1.00 92.12 97 LEU A CA 1
ATOM 800 C C . LEU A 1 97 ? 0.081 -7.945 -12.583 1.00 92.12 97 LEU A C 1
ATOM 802 O O . LEU A 1 97 ? 0.429 -8.641 -11.631 1.00 92.12 97 LEU A O 1
ATOM 806 N N . ASN A 1 98 ? -1.141 -8.032 -13.122 1.00 92.31 98 ASN A N 1
ATOM 807 C CA . ASN A 1 98 ? -2.238 -8.860 -12.607 1.00 92.31 98 ASN A CA 1
ATOM 808 C C . ASN A 1 98 ? -2.526 -8.633 -11.108 1.00 92.31 98 ASN A C 1
ATOM 810 O O . ASN A 1 98 ? -2.723 -9.575 -10.338 1.00 92.31 98 ASN A O 1
ATOM 814 N N . LEU A 1 99 ? -2.522 -7.369 -10.667 1.00 91.06 99 LEU A N 1
ATOM 815 C CA . LEU A 1 99 ? -2.736 -7.002 -9.265 1.00 91.06 99 LEU A CA 1
ATOM 816 C C . LEU A 1 99 ? -4.098 -6.334 -9.043 1.00 91.06 99 LEU A C 1
ATOM 818 O O . LEU A 1 99 ? -4.388 -5.335 -9.703 1.00 91.06 99 LEU A O 1
ATOM 822 N N . PRO A 1 100 ? -4.879 -6.764 -8.030 1.00 90.06 100 PRO A N 1
ATOM 823 C CA . PRO A 1 100 ? -6.066 -6.025 -7.626 1.00 90.06 100 PRO A CA 1
ATOM 824 C C . PRO A 1 100 ? -5.669 -4.673 -7.024 1.00 90.06 100 PRO A C 1
ATOM 826 O O . PRO A 1 100 ? -4.567 -4.502 -6.478 1.00 90.06 100 PRO A O 1
ATOM 829 N N . SER A 1 101 ? -6.590 -3.713 -7.083 1.00 87.62 101 SER A N 1
ATOM 830 C CA . SER A 1 101 ? -6.409 -2.424 -6.422 1.00 87.62 101 SER A CA 1
ATOM 831 C C . SER A 1 101 ? -6.312 -2.612 -4.900 1.00 87.62 101 SER A C 1
ATOM 833 O O . SER A 1 101 ? -7.020 -3.436 -4.314 1.00 87.62 101 SER A O 1
ATOM 835 N N . LEU A 1 102 ? -5.440 -1.847 -4.231 1.00 89.25 102 LEU A N 1
ATOM 836 C CA . LEU A 1 102 ? -5.348 -1.880 -2.767 1.00 89.25 102 LEU A CA 1
ATOM 837 C C . LEU A 1 102 ? -6.698 -1.662 -2.072 1.00 89.25 102 LEU A C 1
ATOM 839 O O . LEU A 1 102 ? -6.975 -2.379 -1.115 1.00 89.25 102 LEU A O 1
ATOM 843 N N . PRO A 1 103 ? -7.560 -0.732 -2.524 1.00 86.81 103 PRO A N 1
ATOM 844 C CA . PRO A 1 103 ? -8.873 -0.548 -1.921 1.00 86.81 103 PRO A CA 1
ATOM 845 C C . PRO A 1 103 ? -9.748 -1.792 -2.025 1.00 86.81 103 PRO A C 1
ATOM 847 O O . PRO A 1 103 ? -10.315 -2.206 -1.020 1.00 86.81 103 PRO A O 1
ATOM 850 N N . HIS A 1 104 ? -9.802 -2.425 -3.200 1.00 86.88 104 HIS A N 1
ATOM 851 C CA . HIS A 1 104 ? -10.555 -3.662 -3.388 1.00 86.88 104 HIS A CA 1
ATOM 852 C C . HIS A 1 104 ? -10.015 -4.780 -2.482 1.00 86.88 104 HIS A C 1
ATOM 854 O O . HIS A 1 104 ? -10.773 -5.492 -1.823 1.00 86.88 104 HIS A O 1
ATOM 860 N N . PHE A 1 105 ? -8.689 -4.884 -2.357 1.00 89.81 105 PHE A N 1
ATOM 861 C CA . PHE A 1 105 ? -8.058 -5.836 -1.446 1.00 89.81 105 PHE A CA 1
ATOM 862 C C . PHE A 1 105 ? -8.408 -5.570 0.029 1.00 89.81 105 PHE A C 1
ATOM 864 O O . PHE A 1 105 ? -8.753 -6.502 0.752 1.00 89.81 105 PHE A O 1
ATOM 871 N N . ILE A 1 106 ? -8.375 -4.310 0.475 1.00 88.88 106 ILE A N 1
ATOM 872 C CA . ILE A 1 106 ? -8.761 -3.921 1.841 1.00 88.88 106 ILE A CA 1
ATOM 873 C C . ILE A 1 106 ? -10.233 -4.239 2.101 1.00 88.88 106 ILE A C 1
ATOM 875 O O . ILE A 1 106 ? -10.562 -4.770 3.158 1.00 88.88 106 ILE A O 1
ATOM 879 N N . GLN A 1 107 ? -11.117 -3.974 1.141 1.00 85.75 107 GLN A N 1
ATOM 880 C CA . GLN A 1 107 ? -12.529 -4.323 1.270 1.00 85.75 107 GLN A CA 1
ATOM 881 C C . GLN A 1 107 ? -12.735 -5.828 1.403 1.00 85.75 107 GLN A C 1
ATOM 883 O O . GLN A 1 107 ? -13.505 -6.266 2.253 1.00 85.75 107 GLN A O 1
ATOM 888 N N . LYS A 1 108 ? -12.017 -6.634 0.613 1.00 89.12 108 LYS A N 1
ATOM 889 C CA . LYS A 1 108 ? -12.038 -8.094 0.743 1.00 89.12 108 LYS A CA 1
ATOM 890 C C . LYS A 1 108 ? -11.579 -8.535 2.136 1.00 89.12 108 LYS A C 1
ATOM 892 O O . LYS A 1 108 ? -12.215 -9.392 2.745 1.00 89.12 108 LYS A O 1
ATOM 897 N N . LEU A 1 109 ? -10.515 -7.927 2.667 1.00 89.31 109 LEU A N 1
ATOM 898 C CA . LEU A 1 109 ? -10.049 -8.191 4.032 1.00 89.31 109 LEU A CA 1
ATOM 899 C C . LEU A 1 109 ? -11.085 -7.786 5.086 1.00 89.31 109 LEU A C 1
ATOM 901 O O . LEU A 1 109 ? -11.326 -8.555 6.012 1.00 89.31 109 LEU A O 1
ATOM 905 N N . ALA A 1 110 ? -11.715 -6.621 4.937 1.00 88.06 110 ALA A N 1
ATOM 906 C CA . ALA A 1 110 ? -12.756 -6.150 5.840 1.00 88.06 110 ALA A CA 1
ATOM 907 C C . ALA A 1 110 ? -13.967 -7.093 5.823 1.00 88.06 110 ALA A C 1
ATOM 909 O O . ALA A 1 110 ? -14.343 -7.606 6.872 1.00 88.06 110 ALA A O 1
ATOM 910 N N . LYS A 1 111 ? -14.509 -7.425 4.646 1.00 86.19 111 LYS A N 1
ATOM 911 C CA . LYS A 1 111 ? -15.622 -8.381 4.502 1.00 86.19 111 LYS A CA 1
ATOM 912 C C . LYS A 1 111 ? -15.311 -9.717 5.187 1.00 86.19 111 LYS A C 1
ATOM 914 O O . LYS A 1 111 ? -16.116 -10.201 5.975 1.00 86.19 111 LYS A O 1
ATOM 919 N N . ASN A 1 112 ? -14.114 -10.264 4.968 1.00 89.25 112 ASN A N 1
ATOM 920 C CA . ASN A 1 112 ? -13.683 -11.512 5.602 1.00 89.25 112 ASN A CA 1
ATOM 921 C C . ASN A 1 112 ? -13.508 -11.396 7.125 1.00 89.25 112 ASN A C 1
ATOM 923 O O . ASN A 1 112 ? -13.719 -12.374 7.835 1.00 89.25 112 ASN A O 1
ATOM 927 N N . PHE A 1 113 ? -13.074 -10.238 7.625 1.00 87.94 113 PHE A N 1
ATOM 928 C CA . PHE A 1 113 ? -12.899 -9.990 9.055 1.00 87.94 113 PHE A CA 1
ATOM 929 C C . PHE A 1 113 ? -14.254 -9.867 9.759 1.00 87.94 113 PHE A C 1
ATOM 931 O O . PHE A 1 113 ? -14.525 -10.616 10.691 1.00 87.94 113 PHE A O 1
ATOM 938 N N . TYR A 1 114 ? -15.122 -8.976 9.271 1.00 84.12 114 TYR A N 1
ATOM 939 C CA . TYR A 1 114 ? -16.434 -8.714 9.863 1.00 84.12 114 TYR A CA 1
ATOM 940 C C . TYR A 1 114 ? -17.409 -9.881 9.688 1.00 84.12 114 TYR A C 1
ATOM 942 O O . TYR A 1 114 ? -18.194 -10.142 10.591 1.00 84.12 114 TYR A O 1
ATOM 950 N N . GLY A 1 115 ? -17.315 -10.636 8.588 1.00 85.81 115 GLY A N 1
ATOM 951 C CA . GLY A 1 115 ? -18.131 -11.832 8.367 1.00 85.81 115 GLY A CA 1
ATOM 952 C C . GLY A 1 115 ? -17.847 -12.975 9.346 1.00 85.81 115 GLY A C 1
ATOM 953 O O . GLY A 1 115 ? -18.726 -13.790 9.580 1.00 85.81 115 GLY A O 1
ATOM 954 N N . LYS A 1 116 ? -16.653 -13.016 9.954 1.00 86.31 116 LYS A N 1
ATOM 955 C CA . LYS A 1 116 ? -16.285 -14.013 10.975 1.00 86.31 116 LYS A CA 1
ATOM 956 C C . LYS A 1 116 ? -16.643 -13.591 12.397 1.00 86.31 116 LYS A C 1
ATOM 958 O O . LYS A 1 116 ? -16.567 -14.414 13.299 1.00 86.31 116 LYS A O 1
ATOM 963 N N . LEU A 1 117 ? -16.978 -12.318 12.629 1.00 83.44 117 LEU A N 1
ATOM 964 C CA . LEU A 1 117 ? -17.286 -11.824 13.975 1.00 83.44 117 LEU A CA 1
ATOM 965 C C . LEU A 1 117 ? -18.503 -12.509 14.622 1.00 83.44 117 LEU A C 1
ATOM 967 O O . LEU A 1 117 ? -18.405 -12.792 15.814 1.00 83.44 117 LEU A O 1
ATOM 971 N N . PRO A 1 118 ? -19.605 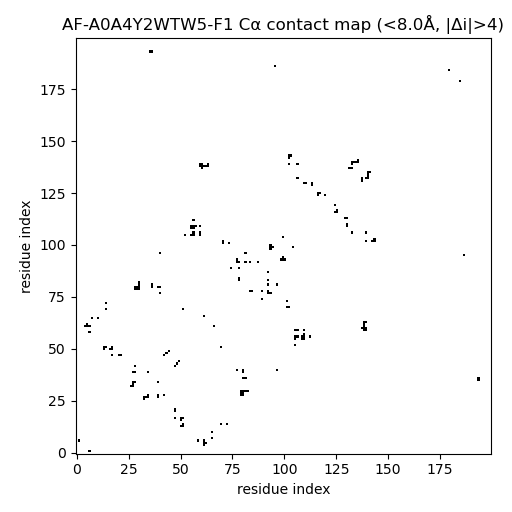-12.810 13.900 1.00 81.88 118 PRO A N 1
ATOM 972 C CA . PRO A 1 118 ? -20.765 -13.487 14.484 1.00 81.88 118 PRO A CA 1
ATOM 973 C C . PRO A 1 118 ? -20.470 -14.902 14.995 1.00 81.88 118 PRO A C 1
ATOM 975 O O . PRO A 1 118 ? -21.103 -15.343 15.948 1.00 81.88 118 PRO A O 1
ATOM 978 N N . ASP A 1 119 ? -19.495 -15.593 14.397 1.00 84.12 119 ASP A N 1
ATOM 979 C CA . ASP A 1 119 ? -19.122 -16.964 14.771 1.00 84.12 119 ASP A CA 1
ATOM 980 C C . ASP A 1 119 ? -18.292 -17.017 16.067 1.00 84.12 119 ASP A C 1
ATOM 982 O O . ASP A 1 119 ? -18.092 -18.082 16.656 1.00 84.12 119 ASP A O 1
ATOM 986 N N . ILE A 1 120 ? -17.761 -15.875 16.516 1.00 84.12 120 ILE A N 1
ATOM 987 C CA . ILE A 1 120 ? -16.908 -15.800 17.700 1.00 84.12 120 ILE A CA 1
ATOM 988 C C . ILE A 1 120 ? -17.792 -15.602 18.933 1.00 84.12 120 ILE A C 1
ATOM 990 O O . ILE A 1 120 ? -18.425 -14.562 19.099 1.00 84.12 120 ILE A O 1
ATOM 994 N N . ASN A 1 121 ? -17.754 -16.567 19.856 1.00 78.75 121 ASN A N 1
ATOM 995 C CA . ASN A 1 121 ? -18.421 -16.496 21.161 1.00 78.75 121 ASN A CA 1
ATOM 996 C C . ASN A 1 121 ? -17.748 -15.462 22.087 1.00 78.75 121 ASN A C 1
ATOM 998 O O . ASN A 1 121 ? -17.091 -15.817 23.066 1.00 78.75 121 ASN A O 1
ATOM 1002 N N . ASN A 1 122 ? -17.870 -14.172 21.769 1.00 81.50 122 ASN A N 1
ATOM 1003 C CA . ASN A 1 122 ? -17.386 -13.077 22.602 1.00 81.50 122 ASN A CA 1
ATOM 1004 C C . ASN A 1 122 ? -18.417 -11.929 22.648 1.00 81.50 122 ASN A C 1
ATOM 1006 O O . ASN A 1 122 ? -18.624 -11.257 21.634 1.00 81.50 122 ASN A O 1
ATOM 1010 N N . PRO A 1 123 ? -19.018 -11.646 23.820 1.00 77.94 123 PRO A N 1
ATOM 1011 C CA . PRO A 1 123 ? -20.060 -10.627 23.960 1.00 77.94 123 PRO A CA 1
ATOM 1012 C C . PRO A 1 123 ? -19.572 -9.195 23.683 1.00 77.94 123 PRO A C 1
ATOM 1014 O O . PRO A 1 123 ? -20.379 -8.327 23.358 1.00 77.94 123 PRO A O 1
ATOM 1017 N N . GLU A 1 124 ? -18.267 -8.922 23.769 1.00 77.75 124 GLU A N 1
ATOM 1018 C CA . GLU A 1 124 ? -17.714 -7.593 23.475 1.00 77.75 124 GLU A CA 1
ATOM 1019 C C . GLU A 1 124 ? -17.635 -7.310 21.968 1.00 77.75 124 GLU A C 1
ATOM 1021 O O . GLU A 1 124 ? -17.747 -6.158 21.548 1.00 77.75 124 GLU A O 1
ATOM 1026 N N . LEU A 1 125 ? -17.502 -8.349 21.135 1.00 73.94 125 LEU A N 1
ATOM 1027 C CA . LEU A 1 125 ? -17.442 -8.192 19.677 1.00 73.94 125 LEU A CA 1
ATOM 1028 C C . LEU A 1 125 ? -18.806 -7.842 19.076 1.00 73.94 125 LEU A C 1
ATOM 1030 O O . LEU A 1 125 ? -18.859 -7.150 18.063 1.00 73.94 125 LEU A O 1
ATOM 1034 N N . ALA A 1 126 ? -19.898 -8.228 19.741 1.00 70.50 126 ALA A N 1
ATOM 1035 C CA . ALA A 1 126 ? -21.257 -7.857 19.348 1.00 70.50 126 ALA A CA 1
ATOM 1036 C C . ALA A 1 126 ? -21.512 -6.338 19.418 1.00 70.50 126 ALA A C 1
ATOM 1038 O O . ALA A 1 126 ? -22.445 -5.840 18.794 1.00 70.50 126 ALA A O 1
ATOM 1039 N N . LYS A 1 127 ? -20.682 -5.590 20.161 1.00 77.38 127 LYS A N 1
ATOM 1040 C CA . LYS A 1 127 ? -20.774 -4.125 20.281 1.00 77.38 127 LYS A CA 1
ATOM 1041 C C . LYS A 1 127 ? -20.058 -3.386 19.145 1.00 77.38 127 LYS A C 1
ATOM 1043 O O . LYS A 1 127 ? -20.189 -2.167 19.042 1.00 77.38 127 LYS A O 1
ATOM 1048 N N . ILE A 1 128 ? -19.266 -4.084 18.325 1.00 74.75 128 ILE A N 1
ATOM 1049 C CA . ILE A 1 128 ? -18.526 -3.464 17.222 1.00 74.75 128 ILE A CA 1
ATOM 1050 C C . ILE A 1 128 ? -19.513 -3.146 16.090 1.00 74.75 128 ILE A C 1
ATOM 1052 O O . ILE A 1 128 ? -20.269 -4.029 15.683 1.00 74.75 128 ILE A O 1
ATOM 1056 N N . PRO A 1 129 ? -19.511 -1.915 15.544 1.00 70.75 129 PRO A N 1
ATOM 1057 C CA . PRO A 1 129 ? -20.350 -1.582 14.402 1.00 70.75 129 PRO A CA 1
ATOM 1058 C C . PRO A 1 129 ? -20.014 -2.479 13.203 1.00 70.75 129 PRO A C 1
ATOM 1060 O O . PRO A 1 129 ? -18.845 -2.702 12.876 1.00 70.75 129 PRO A O 1
ATOM 1063 N N . VAL A 1 130 ? -21.056 -2.997 12.553 1.00 69.44 130 VAL A N 1
ATOM 1064 C CA . VAL A 1 130 ? -20.936 -3.866 11.377 1.00 69.44 130 VAL A CA 1
ATOM 1065 C C . VAL A 1 130 ? -20.359 -3.072 10.204 1.00 69.44 130 VAL A C 1
ATOM 1067 O O . VAL A 1 130 ? -20.735 -1.926 9.965 1.00 69.44 130 VAL A O 1
ATOM 1070 N N . TYR A 1 131 ? -19.449 -3.691 9.450 1.00 67.81 131 TYR A N 1
ATOM 1071 C CA . TYR A 1 131 ? -18.949 -3.130 8.197 1.00 67.81 131 TYR A CA 1
ATOM 1072 C C . TYR A 1 131 ? -19.999 -3.204 7.100 1.00 67.81 131 TYR A C 1
ATOM 1074 O O . TYR A 1 131 ? -20.194 -4.251 6.483 1.00 67.81 131 TYR A O 1
ATOM 1082 N N . ASP A 1 132 ? -20.643 -2.066 6.840 1.00 67.06 132 ASP A N 1
ATOM 1083 C CA . ASP A 1 132 ? -21.458 -1.868 5.651 1.00 67.06 132 ASP A CA 1
ATOM 1084 C C . ASP A 1 132 ? -20.610 -1.274 4.509 1.00 67.06 132 ASP A C 1
ATOM 1086 O O . ASP A 1 132 ? -20.026 -0.188 4.587 1.00 67.06 132 ASP A O 1
ATOM 1090 N N . HIS A 1 133 ? -20.515 -2.033 3.421 1.00 61.69 133 HIS A N 1
ATOM 1091 C CA . HIS A 1 133 ? -19.797 -1.655 2.205 1.00 61.69 133 HIS A CA 1
ATOM 1092 C C . HIS A 1 133 ? -20.576 -0.636 1.363 1.00 61.69 133 HIS A C 1
ATOM 1094 O O . HIS A 1 133 ? -19.962 0.068 0.563 1.00 61.69 133 HIS A O 1
ATOM 1100 N N . ASN A 1 134 ? -21.891 -0.530 1.580 1.00 57.72 134 ASN A N 1
ATOM 1101 C CA . ASN A 1 134 ? -22.793 0.386 0.885 1.00 57.72 134 ASN A CA 1
ATOM 1102 C C . ASN A 1 134 ? -23.053 1.677 1.668 1.00 57.72 134 ASN A C 1
ATOM 1104 O O . ASN A 1 134 ? -23.760 2.562 1.178 1.00 57.72 134 ASN A O 1
ATOM 1108 N N . ASP A 1 135 ? -22.465 1.824 2.858 1.00 63.06 135 ASP A N 1
ATOM 1109 C CA . ASP A 1 135 ? -22.574 3.061 3.615 1.00 63.06 135 ASP A CA 1
ATOM 1110 C C . ASP A 1 135 ? -21.967 4.219 2.802 1.00 63.06 135 ASP A C 1
ATOM 1112 O O . ASP A 1 135 ? -20.812 4.192 2.363 1.00 63.06 135 ASP A O 1
ATOM 1116 N N . LYS A 1 136 ? -22.757 5.273 2.583 1.00 53.62 136 LYS A N 1
ATOM 1117 C CA . LYS A 1 136 ? -22.333 6.485 1.864 1.00 53.62 136 LYS A CA 1
ATOM 1118 C C . LYS A 1 136 ? -21.196 7.211 2.592 1.00 53.62 136 LYS A C 1
ATOM 1120 O O . LYS A 1 136 ? -20.451 7.964 1.962 1.00 53.62 136 LYS A O 1
ATOM 1125 N N . GLN A 1 137 ? -21.052 6.981 3.898 1.00 54.28 137 GLN A N 1
ATOM 1126 C CA . GLN A 1 137 ? -19.939 7.474 4.709 1.00 54.28 137 GLN A CA 1
ATOM 1127 C C . GLN A 1 137 ? -18.688 6.598 4.580 1.00 54.28 137 GLN A C 1
ATOM 1129 O O . GLN A 1 137 ? -17.592 7.071 4.890 1.00 54.28 137 GLN A O 1
ATOM 1134 N N . ASN A 1 138 ? -18.812 5.367 4.064 1.00 59.31 138 ASN A N 1
ATOM 1135 C CA . ASN A 1 138 ? -17.674 4.498 3.813 1.00 59.31 138 ASN A CA 1
ATOM 1136 C C . ASN A 1 138 ? -16.784 5.135 2.726 1.00 59.31 138 ASN A C 1
ATOM 1138 O O . ASN A 1 138 ? -17.193 5.331 1.580 1.00 59.31 138 ASN A O 1
ATOM 1142 N N . PRO A 1 139 ? -15.532 5.470 3.049 1.00 56.69 139 PRO A N 1
ATOM 1143 C CA . PRO A 1 139 ? -14.631 6.132 2.119 1.00 56.69 139 PRO A CA 1
ATOM 1144 C C . PRO A 1 139 ? -14.229 5.223 0.951 1.00 56.69 139 PRO A C 1
ATOM 1146 O O . PRO A 1 139 ? -13.738 5.724 -0.063 1.00 56.69 139 PRO A O 1
ATOM 1149 N N . PHE A 1 140 ? -14.488 3.919 1.071 1.00 54.19 140 PHE A N 1
ATOM 1150 C CA . PHE A 1 140 ? -14.360 2.954 -0.000 1.00 54.19 140 PHE A CA 1
ATOM 1151 C C . PHE A 1 140 ? -15.589 2.845 -0.899 1.00 54.19 140 PHE A C 1
ATOM 1153 O O . PHE A 1 140 ? -15.358 2.628 -2.076 1.00 54.19 140 PHE A O 1
ATOM 1160 N N . SER A 1 141 ? -16.830 3.049 -0.430 1.00 50.81 141 SER A N 1
ATOM 1161 C CA . SER A 1 141 ? -18.053 2.778 -1.221 1.00 50.81 141 SER A CA 1
ATOM 1162 C C . SER A 1 141 ? -18.079 3.539 -2.548 1.00 50.81 141 SER A C 1
ATOM 1164 O O . SER A 1 141 ? -18.274 2.960 -3.609 1.00 50.81 141 SER A O 1
ATOM 1166 N N . SER A 1 142 ? -17.746 4.830 -2.518 1.00 48.19 142 SER A N 1
ATOM 1167 C CA . SER A 1 142 ? -17.649 5.656 -3.727 1.00 48.19 142 SER A CA 1
ATOM 1168 C C . SER A 1 142 ? -16.462 5.293 -4.630 1.00 48.19 142 SER A C 1
ATOM 1170 O O . SER A 1 142 ? -16.493 5.619 -5.811 1.00 48.19 142 SER A O 1
ATOM 1172 N N . LEU A 1 143 ? -15.407 4.668 -4.094 1.00 47.91 143 LEU A N 1
ATOM 1173 C CA . LEU A 1 143 ? -14.267 4.178 -4.874 1.00 47.91 143 LEU A CA 1
ATOM 1174 C C . LEU A 1 143 ? -14.571 2.798 -5.476 1.00 47.91 143 LEU A C 1
ATOM 1176 O O . LEU A 1 143 ? -14.087 2.509 -6.565 1.00 47.91 143 LEU A O 1
ATOM 1180 N N . THR A 1 144 ? -15.346 1.962 -4.773 1.00 45.72 144 THR A N 1
ATOM 1181 C CA . THR A 1 144 ? -15.794 0.656 -5.260 1.00 45.72 144 THR A CA 1
ATOM 1182 C C . THR A 1 144 ? -16.767 0.811 -6.397 1.00 45.72 144 THR A C 1
ATOM 1184 O O . THR A 1 144 ? -16.506 0.205 -7.413 1.00 45.72 144 THR A O 1
ATOM 1187 N N . VAL A 1 145 ? -17.788 1.669 -6.285 1.00 49.16 145 VAL A N 1
ATOM 1188 C CA . VAL A 1 145 ? -18.753 1.893 -7.378 1.00 49.16 145 VAL A CA 1
ATOM 1189 C C . VAL A 1 145 ? -18.015 2.289 -8.661 1.00 49.16 145 VAL A C 1
ATOM 1191 O O . VAL A 1 145 ? -18.154 1.639 -9.684 1.00 49.16 145 VAL A O 1
ATOM 1194 N N . VAL A 1 146 ? -17.090 3.251 -8.575 1.00 49.53 146 VAL A N 1
ATOM 1195 C CA . VAL A 1 146 ? -16.299 3.697 -9.737 1.00 49.53 146 VAL A CA 1
ATOM 1196 C C . VAL A 1 146 ? -15.348 2.611 -10.266 1.00 49.53 146 VAL A C 1
ATOM 1198 O O . VAL A 1 146 ? -15.020 2.618 -11.447 1.00 49.53 146 VAL A O 1
ATOM 1201 N N . MET A 1 147 ? -14.861 1.693 -9.424 1.00 45.25 147 MET A N 1
ATOM 1202 C CA . MET A 1 147 ? -13.977 0.604 -9.866 1.00 45.25 147 MET A CA 1
ATOM 1203 C C . MET A 1 147 ? -14.738 -0.637 -10.342 1.00 45.25 147 MET A C 1
ATOM 1205 O O . MET A 1 147 ? -14.263 -1.272 -11.272 1.00 45.25 147 MET A O 1
ATOM 1209 N N . GLU A 1 148 ? -15.898 -0.946 -9.765 1.00 53.12 148 GLU A N 1
ATOM 1210 C CA . GLU A 1 148 ? -16.841 -1.968 -10.227 1.00 53.12 148 GLU A CA 1
ATOM 1211 C C . GLU A 1 148 ? -17.378 -1.569 -11.603 1.00 53.12 148 GLU A C 1
ATOM 1213 O O . GLU A 1 148 ? -17.284 -2.371 -12.521 1.00 53.12 148 GLU A O 1
ATOM 1218 N N . ASP A 1 149 ? -17.754 -0.302 -11.813 1.00 44.84 149 ASP A N 1
ATOM 1219 C CA . ASP A 1 149 ? -18.162 0.213 -13.128 1.00 44.84 149 ASP A CA 1
ATOM 1220 C C . ASP A 1 149 ? -17.047 0.084 -14.185 1.00 44.84 149 ASP A C 1
ATOM 1222 O O . ASP A 1 149 ? -17.310 -0.206 -15.352 1.00 44.84 149 ASP A O 1
ATOM 1226 N N . VAL A 1 150 ? -15.781 0.292 -13.798 1.00 53.12 150 VAL A N 1
ATOM 1227 C CA . VAL A 1 150 ? -14.626 0.195 -14.711 1.00 53.12 150 VAL A CA 1
ATOM 1228 C C . VAL A 1 150 ? -14.216 -1.254 -14.966 1.00 53.12 150 VAL A C 1
ATOM 1230 O O . VAL A 1 150 ? -13.826 -1.582 -16.085 1.00 53.12 150 VAL A O 1
ATOM 1233 N N . GLU A 1 151 ? -14.289 -2.122 -13.961 1.00 49.31 151 GLU A N 1
ATOM 1234 C CA . GLU A 1 151 ? -13.986 -3.548 -14.091 1.00 49.31 151 GLU A CA 1
ATOM 1235 C C . GLU A 1 151 ? -15.088 -4.268 -14.875 1.00 49.31 151 GLU A C 1
ATOM 1237 O O . GLU A 1 151 ? -14.773 -5.028 -15.784 1.00 49.31 151 GLU A O 1
ATOM 1242 N N . GLU A 1 152 ? -16.356 -3.918 -14.653 1.00 48.34 152 GLU A N 1
ATOM 1243 C CA . GLU A 1 152 ? -17.504 -4.397 -15.424 1.00 48.34 152 GLU A CA 1
ATOM 1244 C C . GLU A 1 152 ? -17.503 -3.826 -16.852 1.00 48.34 152 GLU A C 1
ATOM 1246 O O . GLU A 1 152 ? -17.820 -4.539 -17.802 1.00 48.34 152 GLU A O 1
ATOM 1251 N N . ALA A 1 153 ? -17.077 -2.574 -17.063 1.00 50.94 153 ALA A N 1
ATOM 1252 C CA . ALA A 1 153 ? -16.839 -2.039 -18.408 1.00 50.94 153 ALA A CA 1
ATOM 1253 C C . ALA A 1 153 ? -15.667 -2.740 -19.117 1.00 50.94 153 ALA A C 1
ATOM 1255 O O . ALA A 1 153 ? -15.743 -3.001 -20.318 1.00 50.94 153 ALA A O 1
ATOM 1256 N N . ALA A 1 154 ? -14.597 -3.079 -18.392 1.00 54.84 154 ALA A N 1
ATOM 1257 C CA . ALA A 1 154 ? -13.475 -3.840 -18.932 1.00 54.84 154 ALA A CA 1
ATOM 1258 C C . ALA A 1 154 ? -13.865 -5.295 -19.234 1.00 54.84 154 ALA A C 1
ATOM 1260 O O . ALA A 1 154 ? -13.422 -5.852 -20.235 1.00 54.84 154 ALA A O 1
ATOM 1261 N N . GLU A 1 155 ? -14.713 -5.912 -18.414 1.00 57.53 155 GLU A N 1
ATOM 1262 C CA . GLU A 1 155 ? -15.236 -7.262 -18.622 1.00 57.53 155 GLU A CA 1
ATOM 1263 C C . GLU A 1 155 ? -16.238 -7.304 -19.784 1.00 57.53 155 GLU A C 1
ATOM 1265 O O . GLU A 1 155 ? -16.120 -8.163 -20.657 1.00 57.53 155 GLU A O 1
ATOM 1270 N N . ARG A 1 156 ? -17.119 -6.299 -19.903 1.00 55.50 156 ARG A N 1
ATOM 1271 C CA . ARG A 1 156 ? -17.958 -6.078 -21.096 1.00 55.50 156 ARG A CA 1
ATOM 1272 C C . ARG A 1 156 ? -17.121 -5.905 -22.365 1.00 55.50 156 ARG A C 1
ATOM 1274 O O . ARG A 1 156 ? -17.456 -6.507 -23.378 1.00 55.50 156 ARG A O 1
ATOM 1281 N N . ALA A 1 157 ? -16.028 -5.141 -22.312 1.00 61.00 157 ALA A N 1
ATOM 1282 C CA . ALA A 1 157 ? -15.127 -4.955 -23.454 1.00 61.00 157 ALA A CA 1
ATOM 1283 C C . ALA A 1 157 ? -14.377 -6.246 -23.843 1.00 61.00 157 ALA A C 1
ATOM 1285 O O . ALA A 1 157 ? -14.157 -6.508 -25.024 1.00 61.00 157 ALA A O 1
ATOM 1286 N N . ARG A 1 158 ? -14.011 -7.088 -22.865 1.00 60.44 158 ARG A N 1
ATOM 1287 C CA . ARG A 1 158 ? -13.422 -8.418 -23.112 1.00 60.44 158 ARG A CA 1
ATOM 1288 C C . ARG A 1 158 ? -14.433 -9.383 -23.738 1.00 60.44 158 ARG A C 1
ATOM 1290 O O . ARG A 1 158 ? -14.074 -10.143 -24.630 1.00 60.44 158 ARG A O 1
ATOM 1297 N N . LEU A 1 159 ? -15.688 -9.345 -23.288 1.00 56.38 159 LEU A N 1
ATOM 1298 C CA . LEU A 1 159 ? -16.769 -10.176 -23.823 1.00 56.38 159 LEU A CA 1
ATOM 1299 C C . LEU A 1 159 ? -17.209 -9.728 -25.225 1.00 56.38 159 LEU A C 1
ATOM 1301 O O . LEU A 1 159 ? -17.505 -10.582 -26.056 1.00 56.38 159 LEU A O 1
ATOM 1305 N N . SER A 1 160 ? -17.206 -8.423 -25.528 1.00 57.06 160 SER A N 1
ATOM 1306 C CA . SER A 1 160 ? -17.525 -7.924 -26.873 1.00 57.06 160 SER A CA 1
ATOM 1307 C C . SER A 1 160 ? -16.457 -8.301 -27.903 1.00 57.06 160 SER A C 1
ATOM 1309 O O . SER A 1 160 ? -16.803 -8.707 -29.004 1.00 57.06 160 SER A O 1
ATOM 1311 N N . ALA A 1 161 ? -15.172 -8.265 -27.530 1.00 56.44 161 ALA A N 1
ATOM 1312 C CA . ALA A 1 161 ? -14.069 -8.643 -28.419 1.00 56.44 161 ALA A CA 1
ATOM 1313 C C . ALA A 1 161 ? -14.091 -10.128 -28.841 1.00 56.44 161 ALA A C 1
ATOM 1315 O O . ALA A 1 161 ? -13.565 -10.474 -29.895 1.00 56.44 161 ALA A O 1
ATOM 1316 N N . ASN A 1 162 ? -14.723 -11.001 -28.049 1.00 54.25 162 ASN A N 1
ATOM 1317 C CA . ASN A 1 162 ? -14.858 -12.426 -28.364 1.00 54.25 162 ASN A CA 1
ATOM 1318 C C . ASN A 1 162 ? -16.058 -12.743 -29.277 1.00 54.25 162 ASN A C 1
ATOM 1320 O O . ASN A 1 162 ? -16.088 -13.814 -29.880 1.00 54.25 162 ASN A O 1
ATOM 1324 N N . ASN A 1 163 ? -17.031 -11.833 -29.401 1.00 50.41 163 ASN A N 1
ATOM 1325 C CA . ASN A 1 163 ? -18.256 -12.060 -30.176 1.00 50.41 163 ASN A CA 1
ATOM 1326 C C . ASN A 1 163 ? -18.184 -11.514 -31.615 1.00 50.41 163 ASN A C 1
ATOM 1328 O O . ASN A 1 163 ? -19.013 -11.888 -32.440 1.00 50.41 163 ASN A O 1
ATOM 1332 N N . ASP A 1 164 ? -17.170 -10.708 -31.949 1.00 44.41 164 ASP A N 1
ATOM 1333 C CA . ASP A 1 164 ? -16.958 -10.169 -33.305 1.00 44.41 164 ASP A CA 1
ATOM 1334 C C . ASP A 1 164 ? -16.278 -11.167 -34.270 1.00 44.41 164 ASP A C 1
ATOM 1336 O O . ASP A 1 164 ? -16.030 -10.849 -35.430 1.00 44.41 164 ASP A O 1
ATOM 1340 N N . SER A 1 165 ? -15.995 -12.402 -33.831 1.00 48.03 165 SER A N 1
ATOM 1341 C CA . SER A 1 165 ? -15.367 -13.443 -34.667 1.00 48.03 165 SER A CA 1
ATOM 1342 C C . SER A 1 165 ? -16.368 -14.282 -35.484 1.00 48.03 165 SER A C 1
ATOM 1344 O O . SER A 1 165 ? -15.990 -15.273 -36.103 1.00 48.03 165 SER A O 1
ATOM 1346 N N . ALA A 1 166 ? -17.646 -13.894 -35.510 1.00 47.72 166 ALA A N 1
ATOM 1347 C CA . ALA A 1 166 ? -18.693 -14.584 -36.259 1.00 47.72 166 ALA A CA 1
ATOM 1348 C C . ALA A 1 166 ? -19.466 -13.623 -37.179 1.00 47.72 166 ALA A C 1
ATOM 1350 O O . ALA A 1 166 ? -20.656 -13.389 -36.983 1.00 47.72 166 ALA A O 1
ATOM 1351 N N . MET A 1 167 ? -18.812 -13.075 -38.207 1.00 40.81 167 MET A N 1
ATOM 1352 C CA . MET A 1 167 ? -19.524 -12.628 -39.408 1.00 40.81 167 MET A CA 1
ATOM 1353 C C . MET A 1 167 ? -18.662 -12.775 -40.663 1.00 40.81 167 MET A C 1
ATOM 1355 O O . MET A 1 167 ? -17.461 -12.529 -40.635 1.00 40.81 167 MET A O 1
ATOM 1359 N N . GLY A 1 168 ? -19.307 -13.263 -41.722 1.00 41.03 168 GLY A N 1
ATOM 1360 C CA . GLY A 1 168 ? -18.709 -13.874 -42.904 1.00 41.03 168 GLY A CA 1
ATOM 1361 C C . GLY A 1 168 ? -17.863 -12.969 -43.798 1.00 41.03 168 GLY A C 1
ATOM 1362 O O . GLY A 1 168 ? -17.949 -11.742 -43.772 1.00 41.03 168 GLY A O 1
ATOM 1363 N N . ASP A 1 169 ? -17.085 -13.655 -44.633 1.00 38.16 169 ASP A N 1
ATOM 1364 C CA . ASP A 1 169 ? -16.244 -13.141 -45.707 1.00 38.16 169 ASP A CA 1
ATOM 1365 C C . ASP A 1 169 ? -16.996 -12.197 -46.658 1.00 38.16 169 ASP A C 1
ATOM 1367 O O . ASP A 1 169 ? -17.831 -12.632 -47.452 1.00 38.16 169 ASP A O 1
ATOM 1371 N N . ILE A 1 170 ? -16.642 -10.910 -46.636 1.00 37.53 170 ILE A N 1
ATOM 1372 C CA . ILE A 1 170 ? -16.803 -9.999 -47.775 1.00 37.53 170 ILE A CA 1
ATOM 1373 C C . ILE A 1 170 ? -15.554 -9.110 -47.824 1.00 37.53 170 ILE A C 1
ATOM 1375 O O . ILE A 1 170 ? -15.362 -8.247 -46.968 1.00 37.53 170 ILE A O 1
ATOM 1379 N N . GLU A 1 171 ? -14.693 -9.323 -48.824 1.00 42.88 171 GLU A N 1
ATOM 1380 C CA . GLU A 1 171 ? -13.596 -8.402 -49.147 1.00 42.88 171 GLU A CA 1
ATOM 1381 C C . GLU A 1 171 ? -14.141 -7.020 -49.545 1.00 42.88 171 GLU A C 1
ATOM 1383 O O . GLU A 1 171 ? -15.082 -6.921 -50.341 1.00 42.88 171 GLU A O 1
ATOM 1388 N N . PRO A 1 172 ? -13.467 -5.939 -49.114 1.00 41.88 172 PRO A N 1
ATOM 1389 C CA . PRO A 1 172 ? -13.235 -4.861 -50.061 1.00 41.88 172 PRO A CA 1
ATOM 1390 C C . PRO A 1 172 ? -11.788 -4.353 -50.073 1.00 41.88 172 PRO A C 1
ATOM 1392 O O . PRO A 1 172 ? -11.075 -4.266 -49.074 1.00 41.88 172 PRO A O 1
ATOM 1395 N N . HIS A 1 173 ? -11.404 -3.972 -51.285 1.00 36.22 173 HIS A N 1
ATOM 1396 C CA . HIS A 1 173 ? -10.104 -3.515 -51.741 1.00 36.22 173 HIS A CA 1
ATOM 1397 C C . HIS A 1 173 ? -9.430 -2.399 -50.908 1.00 36.22 173 HIS A C 1
ATOM 1399 O O . HIS A 1 173 ? -9.927 -1.286 -50.761 1.00 36.22 173 HIS A O 1
ATOM 1405 N N . THR A 1 174 ? -8.205 -2.719 -50.483 1.00 44.75 174 THR A N 1
ATOM 1406 C CA . THR A 1 174 ? -6.971 -1.908 -50.446 1.00 44.75 174 THR A CA 1
ATOM 1407 C C . THR A 1 174 ? -6.998 -0.475 -49.880 1.00 44.75 174 THR A C 1
ATOM 1409 O O . THR A 1 174 ? -7.173 0.499 -50.611 1.00 44.75 174 THR A O 1
ATOM 1412 N N . ARG A 1 175 ? -6.522 -0.336 -48.630 1.00 35.78 175 ARG A N 1
ATOM 1413 C CA . ARG A 1 175 ? -5.380 0.542 -48.264 1.00 35.78 175 ARG A CA 1
ATOM 1414 C C . ARG A 1 175 ? -4.550 -0.129 -47.154 1.00 35.78 175 ARG A C 1
ATOM 1416 O O . ARG A 1 175 ? -5.146 -0.604 -46.192 1.00 35.78 175 ARG A O 1
ATOM 1423 N N . PRO A 1 176 ? -3.206 -0.158 -47.226 1.00 36.09 176 PRO A N 1
ATOM 1424 C CA . PRO A 1 176 ? -2.397 -0.758 -46.170 1.00 36.09 176 PRO A CA 1
ATOM 1425 C C . PRO A 1 176 ? -2.390 0.142 -44.926 1.00 36.09 176 PRO A C 1
ATOM 1427 O O . PRO A 1 176 ? -1.948 1.292 -44.972 1.00 36.09 176 PRO A O 1
ATOM 1430 N N . ALA A 1 177 ? -2.887 -0.383 -43.806 1.00 36.81 177 ALA A N 1
ATOM 1431 C CA . ALA A 1 177 ? -2.771 0.254 -42.503 1.00 36.81 177 ALA A CA 1
ATOM 1432 C C . ALA A 1 177 ? -1.312 0.185 -42.021 1.00 36.81 177 ALA A C 1
ATOM 1434 O O . ALA A 1 177 ? -0.706 -0.882 -41.950 1.00 36.81 177 ALA A O 1
ATOM 1435 N N . VAL A 1 178 ? -0.745 1.347 -41.696 1.00 43.16 178 VAL A N 1
ATOM 1436 C CA . VAL A 1 178 ? 0.595 1.492 -41.117 1.00 43.16 178 VAL A CA 1
ATOM 1437 C C . VAL A 1 178 ? 0.628 0.794 -39.749 1.00 43.16 178 VAL A C 1
ATOM 1439 O O . VAL A 1 178 ? -0.175 1.152 -38.881 1.00 43.16 178 VAL A O 1
ATOM 1442 N N . PRO A 1 179 ? 1.537 -0.166 -39.508 1.00 41.44 179 PRO A N 1
ATOM 1443 C CA . PRO A 1 179 ? 1.549 -0.903 -38.258 1.00 41.44 179 PRO A CA 1
ATOM 1444 C C . PRO A 1 179 ? 2.151 -0.048 -37.140 1.00 41.44 179 PRO A C 1
ATOM 1446 O O . PRO A 1 179 ? 3.258 0.480 -37.245 1.00 41.44 179 PRO A O 1
ATOM 1449 N N . GLY A 1 180 ? 1.414 0.042 -36.035 1.00 50.16 180 GLY A N 1
ATOM 1450 C CA . GLY A 1 180 ? 1.941 0.472 -34.746 1.00 50.16 180 GLY A CA 1
ATOM 1451 C C . GLY A 1 180 ? 1.459 1.843 -34.305 1.00 50.16 180 GLY A C 1
ATOM 1452 O O . GLY A 1 180 ? 2.104 2.850 -34.589 1.00 50.16 180 GLY A O 1
ATOM 1453 N N . ARG A 1 181 ? 0.374 1.882 -33.518 1.00 45.19 181 ARG A N 1
ATOM 1454 C CA . ARG A 1 181 ? 0.093 3.020 -32.625 1.00 45.19 181 ARG A CA 1
ATOM 1455 C C . ARG A 1 181 ? -0.981 2.776 -31.553 1.00 45.19 181 ARG A C 1
ATOM 1457 O O . ARG A 1 181 ? -1.677 3.706 -31.173 1.00 45.19 181 ARG A O 1
ATOM 1464 N N . THR A 1 182 ? -1.075 1.576 -30.989 1.00 47.94 182 THR A N 1
ATOM 1465 C CA . THR A 1 182 ? -1.861 1.344 -29.762 1.00 47.94 182 THR A CA 1
ATOM 1466 C C . THR A 1 182 ? -0.939 1.055 -28.579 1.00 47.94 182 THR A C 1
ATOM 1468 O O . THR A 1 182 ? 0.085 0.382 -28.699 1.00 47.94 182 THR A O 1
ATOM 1471 N N . CYS A 1 183 ? -1.261 1.646 -27.426 1.00 42.47 183 CYS A N 1
ATOM 1472 C CA . CYS A 1 183 ? -0.536 1.507 -26.157 1.00 42.47 183 CYS A CA 1
ATOM 1473 C C . CYS A 1 183 ? -0.392 0.044 -25.706 1.00 42.47 183 CYS A C 1
ATOM 1475 O O . CYS A 1 183 ? 0.620 -0.302 -25.098 1.00 42.47 183 CYS A O 1
ATOM 1477 N N . GLU A 1 184 ? -1.341 -0.807 -26.087 1.00 45.53 184 GLU A N 1
ATOM 1478 C CA . GLU A 1 184 ? -1.322 -2.256 -25.868 1.00 45.53 184 GLU A CA 1
ATOM 1479 C C . GLU A 1 184 ? -0.085 -2.919 -26.487 1.00 45.53 184 GLU A C 1
ATOM 1481 O O . GLU A 1 184 ? 0.598 -3.694 -25.825 1.00 45.53 184 GLU A O 1
ATOM 1486 N N . HIS A 1 185 ? 0.314 -2.499 -27.691 1.00 45.94 185 HIS A N 1
ATOM 1487 C CA . HIS A 1 185 ? 1.479 -3.048 -28.389 1.00 45.94 185 HIS A CA 1
ATOM 1488 C C . HIS A 1 185 ? 2.811 -2.758 -27.672 1.00 45.94 185 HIS A C 1
ATOM 1490 O O . HIS A 1 185 ? 3.786 -3.486 -27.840 1.00 45.94 185 HIS A O 1
ATOM 1496 N N . ARG A 1 186 ? 2.886 -1.690 -26.861 1.00 53.53 186 ARG A N 1
ATOM 1497 C CA . ARG A 1 186 ? 4.097 -1.365 -26.082 1.00 53.53 186 ARG A CA 1
ATOM 1498 C C . ARG A 1 186 ? 4.158 -2.101 -24.751 1.00 53.53 186 ARG A C 1
ATOM 1500 O O . ARG A 1 186 ? 5.260 -2.355 -24.281 1.00 53.53 186 ARG A O 1
ATOM 1507 N N . ILE A 1 187 ? 3.014 -2.428 -24.159 1.00 56.44 187 ILE A N 1
ATOM 1508 C CA . ILE A 1 187 ? 2.956 -3.237 -22.937 1.00 56.44 187 ILE A CA 1
ATOM 1509 C C . ILE A 1 187 ? 3.262 -4.696 -23.288 1.00 56.44 187 ILE A C 1
ATOM 1511 O O . ILE A 1 187 ? 4.098 -5.307 -22.626 1.00 56.44 187 ILE A O 1
ATOM 1515 N N . GLU A 1 188 ? 2.708 -5.201 -24.394 1.00 53.25 188 GLU A N 1
ATOM 1516 C CA . GLU A 1 188 ? 3.014 -6.549 -24.882 1.00 53.25 188 GLU A CA 1
ATOM 1517 C C . GLU A 1 188 ? 4.482 -6.680 -25.304 1.00 53.25 188 GLU A C 1
ATOM 1519 O O . GLU A 1 188 ? 5.132 -7.668 -24.990 1.00 53.25 188 GLU A O 1
ATOM 1524 N N . LYS A 1 189 ? 5.071 -5.636 -25.904 1.00 53.34 189 LYS A N 1
ATOM 1525 C CA . LYS A 1 189 ? 6.511 -5.614 -26.198 1.00 53.34 189 LYS A CA 1
ATOM 1526 C C . LYS A 1 189 ? 7.377 -5.729 -24.936 1.00 53.34 189 LYS A C 1
ATOM 1528 O O . LYS A 1 189 ? 8.348 -6.473 -24.948 1.00 53.34 189 LYS A O 1
ATOM 1533 N N . VAL A 1 190 ? 7.016 -5.051 -23.843 1.00 59.50 190 VAL A N 1
ATOM 1534 C CA . VAL A 1 190 ? 7.734 -5.161 -22.555 1.00 59.50 190 VAL A CA 1
ATOM 1535 C C . VAL A 1 190 ? 7.563 -6.554 -21.936 1.00 59.50 190 VAL A C 1
ATOM 1537 O O . VAL A 1 190 ? 8.509 -7.087 -21.357 1.00 59.50 190 VAL A O 1
ATOM 1540 N N . ARG A 1 191 ? 6.381 -7.162 -22.080 1.00 57.22 191 ARG A N 1
ATOM 1541 C CA . ARG A 1 191 ? 6.100 -8.536 -21.648 1.00 57.22 191 ARG A CA 1
ATOM 1542 C C . ARG A 1 191 ? 6.937 -9.552 -22.440 1.00 57.22 191 ARG A C 1
ATOM 1544 O O . ARG A 1 191 ? 7.654 -10.337 -21.825 1.00 57.22 191 ARG A O 1
ATOM 1551 N N . LEU A 1 192 ? 6.951 -9.461 -23.769 1.00 54.97 192 LEU A N 1
ATOM 1552 C CA . LEU A 1 192 ? 7.716 -10.342 -24.662 1.00 54.97 192 LEU A CA 1
ATOM 1553 C C . LEU A 1 192 ? 9.238 -10.179 -24.504 1.00 54.97 192 LEU A C 1
ATOM 1555 O O . LEU A 1 192 ? 9.966 -11.167 -24.462 1.00 54.97 192 LEU A O 1
ATOM 1559 N N . GLU A 1 193 ? 9.741 -8.952 -24.339 1.00 59.97 193 GLU A N 1
ATOM 1560 C CA . GLU A 1 193 ? 11.170 -8.703 -24.080 1.00 59.97 193 GLU A CA 1
ATOM 1561 C C . GLU A 1 193 ? 11.632 -9.283 -22.730 1.00 59.97 193 GLU A C 1
ATOM 1563 O O . GLU A 1 193 ? 12.795 -9.658 -22.589 1.00 59.97 193 GLU A O 1
ATOM 1568 N N . SER A 1 194 ? 10.727 -9.417 -21.750 1.00 53.91 194 SER A N 1
ATOM 1569 C CA . SER A 1 194 ? 11.026 -10.068 -20.467 1.00 53.91 194 SER A CA 1
ATOM 1570 C C . SER A 1 194 ? 11.031 -11.602 -20.534 1.00 53.91 194 SER A C 1
ATOM 1572 O O . SER A 1 194 ? 11.742 -12.239 -19.757 1.00 53.91 194 SER A O 1
ATOM 1574 N N . GLU A 1 195 ? 10.283 -12.193 -21.472 1.00 60.19 195 GLU A N 1
ATOM 1575 C CA . GLU A 1 195 ? 10.217 -13.645 -21.698 1.00 60.19 195 GLU A CA 1
ATOM 1576 C C . GLU A 1 195 ? 11.414 -14.143 -22.531 1.00 60.19 195 GLU A C 1
ATOM 1578 O O . GLU A 1 195 ? 11.926 -15.231 -22.280 1.00 60.19 195 GLU A O 1
ATOM 1583 N N . MET A 1 196 ? 11.946 -13.319 -23.442 1.00 51.34 196 MET A N 1
ATOM 1584 C CA . MET A 1 196 ? 13.118 -13.658 -24.269 1.00 51.34 196 MET A CA 1
ATOM 1585 C C . MET A 1 196 ? 14.477 -13.582 -23.540 1.00 51.34 196 MET A C 1
ATOM 1587 O O . MET A 1 196 ? 15.489 -13.985 -24.105 1.00 51.34 196 MET A O 1
ATOM 1591 N N . SER A 1 197 ? 14.536 -13.073 -22.302 1.00 49.69 197 SER A N 1
ATOM 1592 C CA . SER A 1 197 ? 15.793 -12.920 -21.541 1.00 49.69 197 SER A CA 1
ATOM 1593 C C . SER A 1 197 ? 16.126 -14.106 -20.613 1.00 49.69 197 SER A C 1
ATOM 1595 O O . SER A 1 197 ? 17.054 -13.994 -19.811 1.00 49.69 197 SER A O 1
ATOM 1597 N N . ASN A 1 198 ? 15.404 -15.229 -20.700 1.00 43.19 198 ASN A N 1
ATOM 1598 C CA . ASN A 1 198 ? 15.753 -16.479 -20.013 1.00 43.19 198 ASN A CA 1
ATOM 1599 C C . ASN A 1 198 ? 16.185 -17.541 -21.042 1.00 43.19 198 ASN A C 1
ATOM 1601 O O . ASN A 1 198 ? 15.308 -18.152 -21.654 1.00 43.19 198 ASN A O 1
ATOM 1605 N N . PRO A 1 199 ? 17.488 -17.812 -21.248 1.00 40.62 199 PRO A N 1
ATOM 1606 C CA . PRO A 1 199 ? 17.872 -19.076 -21.851 1.00 40.62 199 PRO A CA 1
ATOM 1607 C C . PRO A 1 199 ? 17.679 -20.192 -20.810 1.00 40.62 199 PRO A C 1
ATOM 1609 O O . PRO A 1 199 ? 17.945 -19.991 -19.622 1.00 40.62 199 PRO A O 1
ATOM 1612 N N . VAL A 1 200 ? 17.153 -21.325 -21.282 1.00 45.50 200 VAL A N 1
ATOM 1613 C CA . VAL A 1 200 ? 17.039 -22.606 -20.560 1.00 45.50 200 VAL A CA 1
ATOM 1614 C C . VAL A 1 200 ? 18.402 -23.066 -20.052 1.00 45.50 200 VAL A C 1
ATOM 1616 O O . VAL A 1 200 ? 19.386 -22.897 -20.808 1.00 45.50 200 VAL A O 1
#

Solvent-accessible surface area (backbone atoms only — not comparable to full-atom values): 12152 Å² total; per-residue (Å²): 131,72,91,77,66,59,54,58,69,57,53,51,51,40,51,51,53,41,51,53,54,48,59,74,44,34,76,58,40,37,69,85,32,90,60,55,61,69,58,37,50,46,50,40,61,74,57,53,44,48,56,73,48,71,62,30,53,80,55,53,69,30,55,53,68,62,54,51,58,51,51,51,55,49,52,56,49,52,34,35,50,69,62,53,59,91,87,60,54,75,64,59,54,28,60,76,67,74,49,80,54,68,68,61,51,38,49,52,48,27,53,59,52,56,69,49,49,82,78,47,98,47,82,72,62,75,73,54,83,78,85,57,68,79,36,88,80,27,48,48,29,72,53,45,55,59,45,50,54,50,49,50,50,49,49,50,53,56,55,51,68,66,61,71,80,76,72,80,96,73,90,81,88,85,78,89,78,81,88,85,89,56,73,66,63,57,54,50,47,56,52,51,60,61,60,71,71,61,81,131

Organism: Araneus ventricosus (NCBI:txid182803)